Protein AF-A0A2T2S726-F1 (afdb_monomer)

Secondary structure (DSSP, 8-state):
-PPP--S-HHHHHHHHHTHHHHHHHT-THHHHHHHHHHHHHHHH-GGGGGSTHHHHHHHHHHHHHHHHHHHHHHHHHHHHHTTHHHHT-S---TTTTPPPHHHHHHHHHHHHHHHHIIIIIIIIIH---S-THHHHHHHHHHHHHHHH-SSHHHHHHHHHHHHHHHHHHHHHHHTT--HHHHHHHHHHHHHHHHHHHHHHHHHHHHHHH-----SSSSS--

Foldseek 3Di:
DDDDQPDDPLLLVLCLVCVVVLLQLLLQQLLVQQLVVLVVCCVPPLVVLLPQCPSVVSNVVSCVVSVVSSVVSVVLSCVQCVVSNVVPVVDDDPPPLDDDPVRVVVLVVVLVVLQCCQDPVLCPPLVRVHRCVVLSVLLVSLSVCLSSPPDPVSVCLSVVLNVLLVCLQPVCSVVVHDNSVSSSSNRSSSSVSSNVSSVVSVVSCCVNRNDSDDPPPPPDD

Sequence (221 aa):
MGPAPLHSTDYIHFYTQFFHSLKGWCYLPAGIILAAATLTTAVLRPAWLAIAWLPLSLLGGSALLTAPWAYYMHRQYRAAYGHVTQDQSSTPPLGAGSLSLPAWMAYMMGMLSWIALLTFYIPETLGYEDNHLAFFLIALYPASSALHAPTLRQRLVYGGSVLLLIGVTLVPPFLGWPVAVVQTLSYTMLGAVVAGIGLYNHCLLVDAFGPMDDAEVGADE

pLDDT: mean 77.85, std 15.12, range [31.59, 94.06]

Structure (mmCIF, N/CA/C/O backbone):
data_AF-A0A2T2S726-F1
#
_entry.id   AF-A0A2T2S726-F1
#
loop_
_atom_site.group_PDB
_atom_site.id
_atom_site.type_symbol
_atom_s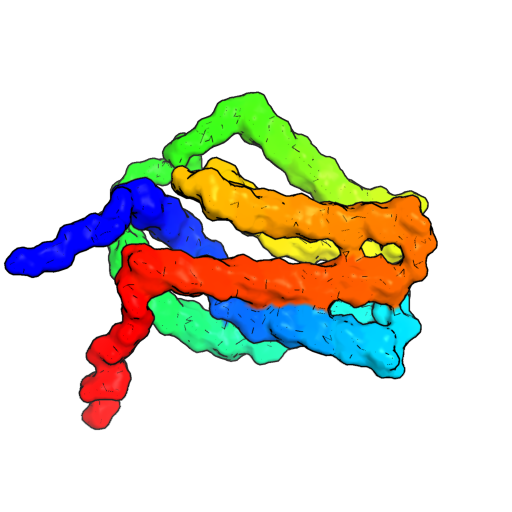ite.label_atom_id
_atom_site.label_alt_id
_atom_site.label_comp_id
_atom_site.label_asym_id
_atom_site.label_entity_id
_atom_site.label_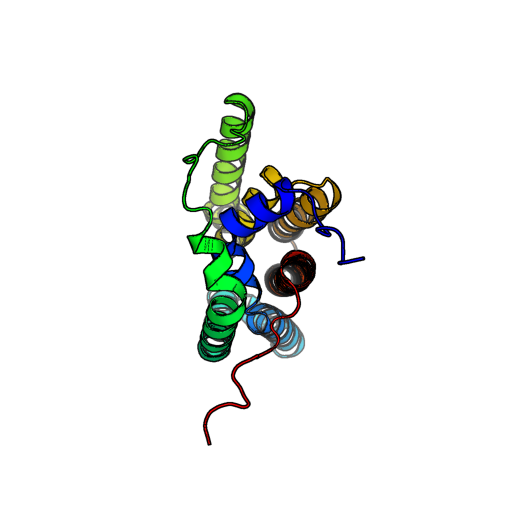seq_id
_atom_site.pdbx_PDB_ins_code
_atom_site.Cartn_x
_atom_site.Cartn_y
_atom_site.Cartn_z
_atom_site.occupancy
_atom_site.B_iso_or_equiv
_atom_site.auth_seq_id
_atom_site.auth_comp_id
_atom_site.auth_asym_id
_atom_site.auth_atom_id
_atom_site.pdbx_PDB_model_num
ATOM 1 N N . MET A 1 1 ? 15.508 -6.699 -39.897 1.00 33.47 1 MET A N 1
ATOM 2 C CA . MET A 1 1 ? 15.027 -5.523 -39.145 1.00 33.47 1 MET A CA 1
ATOM 3 C C . MET A 1 1 ? 14.937 -5.951 -37.694 1.00 33.47 1 MET A C 1
ATOM 5 O O . MET A 1 1 ? 14.076 -6.759 -37.383 1.00 33.47 1 MET A O 1
ATOM 9 N N . GLY A 1 2 ? 15.902 -5.552 -36.863 1.00 31.59 2 GLY A N 1
ATOM 10 C CA . GLY A 1 2 ? 15.852 -5.846 -35.427 1.00 31.59 2 GLY A CA 1
ATOM 11 C C . GLY A 1 2 ? 14.735 -5.037 -34.758 1.00 31.59 2 GLY A C 1
ATOM 12 O O . GLY A 1 2 ? 14.365 -3.991 -35.302 1.00 31.59 2 GLY A O 1
ATOM 13 N N . PRO A 1 3 ? 14.170 -5.504 -33.633 1.00 35.44 3 PRO A N 1
ATOM 14 C CA . PRO A 1 3 ? 13.148 -4.751 -32.922 1.00 35.44 3 PRO A CA 1
ATOM 15 C C . PRO A 1 3 ? 13.725 -3.394 -32.501 1.00 35.44 3 PRO A C 1
ATOM 17 O O . PRO A 1 3 ? 14.835 -3.311 -31.975 1.00 35.44 3 PRO A O 1
ATOM 20 N N . ALA A 1 4 ? 12.986 -2.324 -32.794 1.00 37.03 4 ALA A N 1
ATOM 21 C CA . ALA A 1 4 ? 13.296 -0.985 -32.308 1.00 37.03 4 ALA A CA 1
ATOM 22 C C . ALA A 1 4 ? 13.361 -0.998 -30.767 1.00 37.03 4 ALA A C 1
ATOM 24 O O . ALA A 1 4 ? 12.610 -1.765 -30.158 1.00 37.03 4 ALA A O 1
ATOM 25 N N . PRO A 1 5 ? 14.212 -0.173 -30.123 1.00 42.28 5 PRO A N 1
ATOM 26 C CA . PRO A 1 5 ? 14.192 -0.043 -28.669 1.00 42.28 5 PRO A CA 1
ATOM 27 C C . PRO A 1 5 ? 12.777 0.375 -28.260 1.00 42.28 5 PRO A C 1
ATOM 29 O O . PRO A 1 5 ? 12.300 1.439 -28.650 1.00 42.28 5 PRO A O 1
ATOM 32 N N . LEU A 1 6 ? 12.066 -0.514 -27.565 1.00 47.56 6 LEU A N 1
ATOM 33 C CA . LEU A 1 6 ? 10.616 -0.402 -27.413 1.00 47.56 6 LEU A CA 1
ATOM 34 C C . LEU A 1 6 ? 10.196 0.754 -26.493 1.00 47.56 6 LEU A C 1
ATOM 36 O O . LEU A 1 6 ? 9.029 1.136 -26.547 1.00 47.56 6 LEU A O 1
ATOM 40 N N . HIS A 1 7 ? 11.099 1.371 -25.716 1.00 56.53 7 HIS A N 1
ATOM 41 C CA . HIS A 1 7 ? 10.765 2.422 -24.742 1.00 56.53 7 HIS A CA 1
ATOM 42 C C . HIS A 1 7 ? 11.741 3.610 -24.725 1.00 56.53 7 HIS A C 1
ATOM 44 O O . HIS A 1 7 ? 12.931 3.466 -25.004 1.00 56.53 7 HIS A O 1
ATOM 50 N N . SER A 1 8 ? 11.221 4.801 -24.383 1.00 60.72 8 SER A N 1
ATOM 51 C CA . SER A 1 8 ? 12.025 6.021 -24.243 1.00 60.72 8 SER A CA 1
ATOM 52 C C . SER A 1 8 ? 12.969 5.929 -23.039 1.00 60.72 8 SER A C 1
ATOM 54 O O . SER A 1 8 ? 12.636 5.330 -22.015 1.00 60.72 8 SER A O 1
ATOM 56 N N . THR A 1 9 ? 14.142 6.555 -23.151 1.00 67.69 9 THR A N 1
ATOM 57 C CA . THR A 1 9 ? 15.209 6.583 -22.133 1.00 67.69 9 THR A CA 1
ATOM 58 C C . THR A 1 9 ? 14.706 6.964 -20.731 1.00 67.69 9 THR A C 1
ATOM 60 O O . THR A 1 9 ? 15.215 6.456 -19.733 1.00 67.69 9 THR A O 1
ATOM 63 N N . ASP A 1 10 ? 13.657 7.787 -20.651 1.00 66.06 10 ASP A N 1
ATOM 64 C CA . ASP A 1 10 ? 13.035 8.237 -19.399 1.00 66.06 10 ASP A CA 1
ATOM 65 C C . ASP A 1 10 ? 12.387 7.099 -18.595 1.00 66.06 10 ASP A C 1
ATOM 67 O O . ASP A 1 10 ? 12.441 7.099 -17.365 1.00 66.06 10 ASP A O 1
ATOM 71 N N . TYR A 1 11 ? 11.794 6.104 -19.265 1.00 67.75 11 TYR A N 1
ATOM 72 C CA . TYR A 1 11 ? 11.216 4.941 -18.583 1.00 67.75 11 TYR A CA 1
ATOM 73 C C . TYR A 1 11 ? 12.301 4.076 -17.962 1.00 67.75 11 TYR A C 1
ATOM 75 O O . TYR A 1 11 ? 12.191 3.691 -16.800 1.00 67.75 11 TYR A O 1
ATOM 83 N N . ILE A 1 12 ? 13.361 3.804 -18.725 1.00 69.06 12 ILE A N 1
ATOM 84 C CA . ILE A 1 12 ? 14.492 3.004 -18.257 1.00 69.06 12 ILE A CA 1
ATOM 85 C C . ILE A 1 12 ? 15.119 3.685 -17.036 1.00 69.06 12 ILE A C 1
ATOM 87 O O . ILE A 1 12 ? 15.291 3.026 -16.016 1.00 69.06 12 ILE A O 1
ATOM 91 N N . HIS A 1 13 ? 15.348 5.003 -17.088 1.00 70.62 13 HIS A N 1
ATOM 92 C CA . HIS A 1 13 ? 15.867 5.770 -15.951 1.00 70.62 13 HIS A CA 1
ATOM 93 C C . HIS A 1 13 ? 14.965 5.727 -14.713 1.00 70.62 13 HIS A C 1
ATOM 95 O O . HIS A 1 13 ? 15.454 5.539 -13.599 1.00 70.62 13 HIS A O 1
ATOM 101 N N . PHE A 1 14 ? 13.649 5.882 -14.882 1.00 72.06 14 PHE A N 1
ATOM 102 C CA . PHE A 1 14 ? 12.711 5.782 -13.766 1.00 72.06 14 PHE A CA 1
ATOM 103 C C . PHE A 1 14 ? 12.776 4.394 -13.110 1.00 72.06 14 PHE A C 1
ATOM 105 O O . PHE A 1 14 ? 12.894 4.275 -11.889 1.00 72.06 14 PHE A O 1
ATOM 112 N N . TYR A 1 15 ? 12.739 3.326 -13.908 1.00 72.88 15 TYR A N 1
ATOM 113 C CA . TYR A 1 15 ? 12.746 1.969 -13.376 1.00 72.88 15 TYR A CA 1
ATOM 114 C C . TYR A 1 15 ? 14.085 1.566 -12.764 1.00 72.88 15 TYR A C 1
ATOM 116 O O . TYR A 1 15 ? 14.070 0.858 -11.761 1.00 72.88 15 TYR A O 1
ATOM 124 N N . THR A 1 16 ? 15.221 2.029 -13.293 1.00 72.50 16 THR A N 1
ATOM 125 C CA . THR A 1 16 ? 16.538 1.781 -12.686 1.00 72.50 16 THR A CA 1
ATOM 126 C C . THR A 1 16 ? 16.695 2.531 -11.366 1.00 72.50 16 THR A C 1
ATOM 128 O O . THR A 1 16 ? 17.108 1.931 -10.372 1.00 72.50 16 THR A O 1
ATOM 131 N N . GLN A 1 17 ? 16.273 3.799 -11.298 1.00 70.81 17 GLN A N 1
ATOM 132 C CA . GLN A 1 17 ? 16.337 4.607 -10.076 1.00 70.81 17 GLN A CA 1
ATOM 133 C C . GLN A 1 17 ? 15.484 4.024 -8.940 1.00 70.81 17 GLN A C 1
ATOM 135 O O . GLN A 1 17 ? 15.911 3.995 -7.785 1.00 70.81 17 GLN A O 1
ATOM 140 N N . PHE A 1 18 ? 14.282 3.536 -9.256 1.00 69.75 18 PHE A N 1
ATOM 141 C CA . PHE A 1 18 ? 13.365 2.961 -8.269 1.00 69.75 18 PHE A CA 1
ATOM 142 C C . PHE A 1 18 ? 13.429 1.431 -8.195 1.00 69.75 18 PHE A C 1
ATOM 144 O O . PHE A 1 18 ? 12.618 0.835 -7.487 1.00 69.75 18 PHE A O 1
ATOM 151 N N . PHE A 1 19 ? 14.389 0.786 -8.868 1.00 70.75 19 PHE A N 1
ATOM 152 C CA . PHE A 1 19 ? 14.427 -0.666 -9.078 1.00 70.75 19 PHE A CA 1
ATOM 153 C C . PHE A 1 19 ? 14.300 -1.471 -7.782 1.00 70.75 19 PHE A C 1
ATOM 155 O O . PHE A 1 19 ? 13.469 -2.373 -7.670 1.00 70.75 19 PHE A O 1
ATOM 162 N N . HIS A 1 20 ? 15.102 -1.122 -6.772 1.00 70.31 20 HIS A N 1
ATOM 163 C CA . HIS A 1 20 ? 15.108 -1.822 -5.486 1.00 70.31 20 HIS A CA 1
ATOM 164 C C . HIS A 1 20 ? 13.787 -1.710 -4.735 1.00 70.31 20 HIS A C 1
ATOM 166 O O . HIS A 1 20 ? 13.372 -2.660 -4.071 1.00 70.31 20 HIS A O 1
ATOM 172 N N . SER A 1 21 ? 13.130 -0.566 -4.865 1.00 68.69 21 SER A N 1
ATOM 173 C CA . SER A 1 21 ? 11.852 -0.324 -4.228 1.00 68.69 21 SER A CA 1
ATOM 174 C C . SER A 1 21 ? 10.721 -0.972 -5.031 1.00 68.69 21 SER A C 1
ATOM 176 O O . SER A 1 21 ? 9.918 -1.673 -4.440 1.00 68.69 21 SER A O 1
ATOM 178 N N . LEU A 1 22 ? 10.707 -0.875 -6.367 1.00 70.31 22 LEU A N 1
ATOM 179 C CA . LEU A 1 22 ? 9.698 -1.487 -7.252 1.00 70.31 22 LEU A CA 1
ATOM 180 C C . LEU A 1 22 ? 9.652 -3.010 -7.108 1.00 70.31 22 LEU A C 1
ATOM 182 O O . LEU A 1 22 ? 8.579 -3.582 -6.898 1.00 70.31 22 LEU A O 1
ATOM 186 N N . LYS A 1 23 ? 10.820 -3.666 -7.145 1.00 71.00 23 LYS A N 1
ATOM 187 C CA . LYS A 1 23 ? 10.913 -5.119 -6.938 1.00 71.00 23 LYS A CA 1
ATOM 188 C C . LYS A 1 23 ? 10.460 -5.528 -5.535 1.00 71.00 23 LYS A C 1
ATOM 190 O O . LYS A 1 23 ? 9.922 -6.615 -5.365 1.00 71.00 23 LYS A O 1
ATOM 195 N N . GLY A 1 24 ? 10.618 -4.633 -4.553 1.00 68.56 24 GLY A N 1
ATOM 196 C CA . GLY A 1 24 ? 10.157 -4.806 -3.176 1.00 68.56 24 GLY A CA 1
ATOM 197 C C . GLY A 1 24 ? 8.656 -5.079 -3.054 1.00 68.56 24 GLY A C 1
ATOM 198 O O . GLY A 1 24 ? 8.221 -5.816 -2.178 1.00 68.56 24 GLY A O 1
ATOM 199 N N . TRP A 1 25 ? 7.859 -4.524 -3.964 1.00 70.19 25 TRP A N 1
ATOM 200 C CA . TRP A 1 25 ? 6.405 -4.698 -3.972 1.00 70.19 25 TRP A CA 1
ATOM 201 C C . TRP A 1 25 ? 5.955 -5.898 -4.791 1.00 70.19 25 TRP A C 1
ATOM 203 O O . TRP A 1 25 ? 4.850 -6.398 -4.610 1.00 70.19 25 TRP A O 1
ATOM 213 N N . CYS A 1 26 ? 6.832 -6.418 -5.644 1.00 67.88 26 CYS A N 1
ATOM 214 C CA . CYS A 1 26 ? 6.564 -7.608 -6.437 1.00 67.88 26 CYS A CA 1
ATOM 215 C C . CYS A 1 26 ? 6.539 -8.900 -5.584 1.00 67.88 26 CYS A C 1
ATOM 217 O O . CYS A 1 26 ? 6.251 -9.977 -6.104 1.00 67.88 26 CYS A O 1
ATOM 219 N N . TYR A 1 27 ? 6.801 -8.820 -4.270 1.00 62.41 27 TYR A N 1
ATOM 220 C CA . TYR A 1 27 ? 6.741 -9.919 -3.286 1.00 62.41 27 TYR A CA 1
ATOM 221 C C . TYR A 1 27 ? 5.304 -10.249 -2.846 1.00 62.41 27 TYR A C 1
ATOM 223 O O . TYR A 1 27 ? 4.978 -10.400 -1.671 1.00 62.41 27 TYR A O 1
ATOM 231 N N . LEU A 1 28 ? 4.434 -10.337 -3.836 1.00 62.16 28 LEU A N 1
ATOM 232 C CA . LEU A 1 28 ? 3.002 -10.075 -3.795 1.00 62.16 28 LEU A CA 1
ATOM 233 C C . LEU A 1 28 ? 2.072 -10.985 -2.967 1.00 62.16 28 LEU A C 1
ATOM 235 O O . LEU A 1 28 ? 0.920 -10.591 -2.785 1.00 62.16 28 LEU A O 1
ATOM 239 N N . PRO A 1 29 ? 2.459 -12.144 -2.402 1.00 74.00 29 PRO A N 1
ATOM 240 C CA . PRO A 1 29 ? 1.504 -12.880 -1.584 1.00 74.00 29 PRO A CA 1
ATOM 241 C C . PRO A 1 29 ? 1.155 -12.138 -0.285 1.00 74.00 29 PRO A C 1
ATOM 243 O O . PRO A 1 29 ? 0.082 -12.368 0.261 1.00 74.00 29 PRO A O 1
ATOM 246 N N . ALA A 1 30 ? 2.004 -11.218 0.199 1.00 82.88 30 ALA A N 1
ATOM 247 C CA . ALA A 1 30 ? 1.825 -10.594 1.515 1.00 82.88 30 ALA A CA 1
ATOM 248 C C . ALA A 1 30 ? 0.536 -9.767 1.594 1.00 82.88 30 ALA A C 1
ATOM 250 O O . ALA A 1 30 ? -0.223 -9.886 2.552 1.00 82.88 30 ALA A O 1
ATOM 251 N N . GLY A 1 31 ? 0.267 -8.966 0.557 1.00 83.31 31 GLY A N 1
ATOM 252 C CA . GLY A 1 31 ? -0.945 -8.153 0.478 1.00 83.31 31 GLY A CA 1
ATOM 253 C C . GLY A 1 31 ? -2.213 -9.000 0.350 1.00 83.31 31 GLY A C 1
ATOM 254 O O . GLY A 1 31 ? -3.213 -8.719 1.008 1.00 83.31 31 GLY A O 1
ATOM 255 N N . ILE A 1 32 ? -2.153 -10.083 -0.433 1.00 88.75 32 ILE A N 1
ATOM 256 C CA . ILE A 1 32 ? -3.274 -11.018 -0.608 1.00 88.75 32 ILE A CA 1
ATOM 257 C C . ILE A 1 32 ? -3.569 -11.752 0.703 1.00 88.75 32 ILE A C 1
ATOM 259 O O . ILE A 1 32 ? -4.724 -11.815 1.118 1.00 88.75 32 ILE A O 1
ATOM 263 N N . ILE A 1 33 ? -2.536 -12.268 1.375 1.00 90.06 33 ILE A N 1
ATOM 264 C CA . ILE A 1 33 ? -2.666 -12.955 2.666 1.00 90.06 33 ILE A CA 1
ATOM 265 C C . ILE A 1 33 ? -3.229 -11.996 3.711 1.00 90.06 33 ILE A C 1
ATOM 267 O O . ILE A 1 33 ? -4.159 -12.369 4.418 1.00 90.06 33 ILE A O 1
ATOM 271 N N . LEU A 1 34 ? -2.745 -10.753 3.761 1.00 90.31 34 LEU A N 1
ATOM 272 C CA . LEU A 1 34 ? -3.262 -9.746 4.682 1.00 90.31 34 LEU A CA 1
ATOM 273 C C . LEU A 1 34 ? -4.746 -9.460 4.441 1.00 90.31 34 LEU A C 1
ATOM 275 O O . LEU A 1 34 ? -5.537 -9.481 5.386 1.00 90.31 34 LEU A O 1
ATOM 279 N N . ALA A 1 35 ? -5.138 -9.218 3.188 1.00 89.56 35 ALA A N 1
ATOM 280 C CA . ALA A 1 35 ? -6.528 -8.953 2.838 1.00 89.56 35 ALA A CA 1
ATOM 281 C C . ALA A 1 35 ? -7.423 -10.156 3.168 1.00 89.56 35 ALA A C 1
ATOM 283 O O . ALA A 1 35 ? -8.449 -10.004 3.830 1.00 89.56 35 ALA A O 1
ATOM 284 N N . ALA A 1 36 ? -7.006 -11.363 2.781 1.00 92.06 36 ALA A N 1
ATOM 285 C CA . ALA A 1 36 ? -7.747 -12.590 3.049 1.00 92.06 36 ALA A CA 1
ATOM 286 C C . ALA A 1 36 ? -7.865 -12.878 4.553 1.00 92.06 36 ALA A C 1
ATOM 288 O O . ALA A 1 36 ? -8.953 -13.204 5.028 1.00 92.06 36 ALA A O 1
ATOM 289 N N . ALA A 1 37 ? -6.783 -12.723 5.319 1.00 91.69 37 ALA A N 1
ATOM 290 C CA . ALA A 1 37 ? -6.775 -12.948 6.762 1.00 91.69 37 ALA A CA 1
ATOM 291 C C . ALA A 1 37 ? -7.655 -11.927 7.494 1.00 91.69 37 ALA A C 1
ATOM 293 O O . ALA A 1 37 ? -8.418 -12.299 8.388 1.00 91.69 37 ALA A O 1
ATOM 294 N N . THR A 1 38 ? -7.614 -10.661 7.074 1.00 90.31 38 THR A N 1
ATOM 295 C CA . THR A 1 38 ? -8.456 -9.597 7.635 1.00 90.31 38 THR A CA 1
ATOM 296 C C . THR A 1 38 ? -9.932 -9.870 7.355 1.00 90.31 38 THR A C 1
ATOM 298 O O . THR A 1 38 ? -10.732 -9.892 8.288 1.00 90.31 38 THR A O 1
ATOM 301 N N . LEU A 1 39 ? -10.295 -10.165 6.102 1.00 92.88 39 LEU A N 1
ATOM 302 C CA . LEU A 1 39 ? -11.672 -10.496 5.719 1.00 92.88 39 LEU A CA 1
ATOM 303 C C . LEU A 1 39 ? -12.183 -11.752 6.432 1.00 92.88 39 LEU A C 1
ATOM 305 O O . LEU A 1 39 ? -13.301 -11.768 6.941 1.00 92.88 39 LEU A O 1
ATOM 309 N N . THR A 1 40 ? -11.353 -12.790 6.529 1.00 93.62 40 THR A N 1
ATOM 310 C CA . THR A 1 40 ? -11.699 -14.025 7.247 1.00 93.62 40 THR A CA 1
ATOM 311 C C . THR A 1 40 ? -11.948 -13.740 8.727 1.00 93.62 40 THR A C 1
ATOM 313 O O . THR A 1 40 ? -12.939 -14.202 9.292 1.00 93.62 40 THR A O 1
ATOM 316 N N . THR A 1 41 ? -11.097 -12.925 9.355 1.00 91.69 41 THR A N 1
ATOM 317 C CA . THR A 1 41 ? -11.276 -12.515 10.754 1.00 91.69 41 THR A CA 1
ATOM 318 C C . THR A 1 41 ? -12.540 -11.676 10.926 1.00 91.69 41 THR A C 1
ATOM 320 O O . THR A 1 41 ? -13.288 -11.903 11.872 1.00 91.69 41 THR A O 1
ATOM 323 N N . ALA A 1 42 ? -12.839 -10.773 9.990 1.00 91.25 42 ALA A N 1
ATOM 324 C CA . ALA A 1 42 ? -14.052 -9.960 10.018 1.00 91.25 42 ALA A CA 1
ATOM 325 C C . ALA A 1 42 ? -15.329 -10.814 9.971 1.00 91.25 42 ALA A C 1
ATOM 327 O O . ALA A 1 42 ? -16.296 -10.509 10.664 1.00 91.25 42 ALA A O 1
ATOM 328 N N . VAL A 1 43 ? -15.323 -11.908 9.204 1.00 93.69 43 VAL A N 1
ATOM 329 C CA . VAL A 1 43 ? -16.468 -12.826 9.101 1.00 93.69 43 VAL A CA 1
ATOM 330 C C . VAL A 1 43 ? -16.576 -13.745 10.321 1.00 93.69 43 VAL A C 1
ATOM 332 O O . VAL A 1 43 ? -17.666 -13.938 10.854 1.00 93.69 43 VAL A O 1
ATOM 335 N N . LEU A 1 44 ? -15.465 -14.327 10.780 1.00 94.06 44 LEU A N 1
ATOM 336 C CA . LEU A 1 44 ? -15.492 -15.384 11.801 1.00 94.06 44 LEU A CA 1
ATOM 337 C C . LEU A 1 44 ? -15.405 -14.858 13.242 1.00 94.06 44 LEU A C 1
ATOM 339 O O . LEU A 1 44 ? -15.941 -15.476 14.173 1.00 94.06 44 LEU A O 1
ATOM 343 N N . ARG A 1 45 ? -14.675 -13.757 13.448 1.00 91.62 45 ARG A N 1
ATOM 344 C CA . ARG A 1 45 ? -14.313 -13.186 14.756 1.00 91.62 45 ARG A CA 1
ATOM 345 C C . ARG A 1 45 ? -14.180 -11.646 14.685 1.00 91.62 45 ARG A C 1
ATOM 347 O O . ARG A 1 45 ? -13.126 -11.115 15.031 1.00 91.62 45 ARG A O 1
ATOM 354 N N . PRO A 1 46 ? -15.233 -10.894 14.306 1.00 86.88 46 PRO A N 1
ATOM 355 C CA . PRO A 1 46 ? -15.151 -9.439 14.105 1.00 86.88 46 PRO A CA 1
ATOM 356 C C . PRO A 1 46 ? -14.695 -8.666 15.348 1.00 86.88 46 PRO A C 1
ATOM 358 O O . PRO A 1 46 ? -13.969 -7.683 15.233 1.00 86.88 46 PRO A O 1
ATOM 361 N N . ALA A 1 47 ? -15.064 -9.132 16.546 1.00 87.62 47 ALA A N 1
ATOM 362 C CA . ALA A 1 47 ? -14.642 -8.514 17.804 1.00 87.62 47 ALA A CA 1
ATOM 363 C C . ALA A 1 47 ? -13.116 -8.522 17.995 1.00 87.62 47 ALA A C 1
ATOM 365 O O . ALA A 1 47 ? -12.584 -7.655 18.681 1.00 87.62 47 ALA A O 1
ATOM 366 N N . TRP A 1 48 ? -12.398 -9.467 17.378 1.00 89.56 48 TRP A N 1
ATOM 367 C CA . TRP A 1 48 ? -10.943 -9.517 17.482 1.00 89.56 48 TRP A CA 1
ATOM 368 C C . TRP A 1 48 ? -10.285 -8.357 16.726 1.00 89.56 48 TRP A C 1
ATOM 370 O O . TRP A 1 48 ? -9.264 -7.853 17.175 1.00 89.56 48 TRP A O 1
ATOM 380 N N . LEU A 1 49 ? -10.890 -7.872 15.636 1.00 86.00 49 LEU A N 1
ATOM 381 C CA . LEU A 1 49 ? -10.374 -6.717 14.890 1.00 86.00 49 LEU A CA 1
ATOM 382 C C . LEU A 1 49 ? -10.513 -5.394 15.652 1.00 86.00 49 LEU A C 1
ATOM 384 O O . LEU A 1 49 ? -9.894 -4.414 15.262 1.00 86.00 49 LEU A O 1
ATOM 388 N N . ALA A 1 50 ? -11.296 -5.351 16.734 1.00 84.44 50 ALA A N 1
ATOM 389 C CA . ALA A 1 50 ? -11.325 -4.198 17.631 1.00 84.44 50 ALA A CA 1
ATOM 390 C C . ALA A 1 50 ? -10.133 -4.168 18.607 1.00 84.44 50 ALA A C 1
ATOM 392 O O . ALA A 1 50 ? -9.920 -3.164 19.277 1.00 84.44 50 ALA A O 1
ATOM 393 N N . ILE A 1 51 ? -9.357 -5.254 18.702 1.00 85.88 51 ILE A N 1
ATOM 394 C CA . ILE A 1 51 ? -8.172 -5.335 19.557 1.00 85.88 51 ILE A CA 1
ATOM 395 C C . ILE A 1 51 ? -6.996 -4.723 18.794 1.00 85.88 51 ILE A C 1
ATOM 397 O O . ILE A 1 51 ? -6.557 -5.302 17.803 1.00 85.88 51 ILE A O 1
ATOM 401 N N . ALA A 1 52 ? -6.456 -3.603 19.282 1.00 75.94 52 ALA A N 1
ATOM 402 C CA . ALA A 1 52 ? -5.418 -2.817 18.599 1.00 75.94 52 ALA A CA 1
ATOM 403 C C . ALA A 1 52 ? -4.218 -3.645 18.089 1.00 75.94 52 ALA A C 1
ATOM 405 O O . ALA A 1 52 ? -3.711 -3.418 17.000 1.00 75.94 52 ALA A O 1
ATOM 406 N N . TRP A 1 53 ? -3.783 -4.671 18.825 1.00 80.31 53 TRP A N 1
ATOM 407 C CA . TRP A 1 53 ? -2.622 -5.481 18.430 1.00 80.31 53 TRP A CA 1
ATOM 408 C C . TRP A 1 53 ? -2.904 -6.512 17.334 1.00 80.31 53 TRP A C 1
ATOM 410 O O . TRP A 1 53 ? -1.969 -6.980 16.678 1.00 80.31 53 TRP A O 1
ATOM 420 N N . LEU A 1 54 ? -4.165 -6.907 17.133 1.00 85.00 54 LEU A N 1
ATOM 421 C CA . LEU A 1 54 ? -4.473 -7.990 16.205 1.00 85.00 54 LEU A CA 1
ATOM 422 C C . LEU A 1 54 ? -4.214 -7.586 14.743 1.00 85.00 54 LEU A C 1
ATOM 424 O O . LEU A 1 54 ? -3.493 -8.329 14.073 1.00 85.00 54 LEU A O 1
ATOM 428 N N . PRO A 1 55 ? -4.698 -6.436 14.234 1.00 80.88 55 PRO A N 1
ATOM 429 C CA . PRO A 1 55 ? -4.388 -6.009 12.871 1.00 80.88 55 PRO A CA 1
ATOM 430 C C . PRO A 1 55 ? -2.876 -5.913 12.593 1.00 80.88 55 PRO A C 1
ATOM 432 O O . PRO A 1 55 ? -2.397 -6.398 11.564 1.00 80.88 55 PRO A O 1
ATOM 435 N N . LEU A 1 56 ? -2.100 -5.412 13.559 1.00 80.50 56 LEU A N 1
ATOM 436 C CA . LEU A 1 56 ? -0.635 -5.382 13.491 1.00 80.50 56 LEU A CA 1
ATOM 437 C C . LEU A 1 56 ? -0.020 -6.785 13.404 1.00 80.50 56 LEU A C 1
ATOM 439 O O . LEU A 1 56 ? 0.890 -7.019 12.608 1.00 80.50 56 LEU A O 1
ATOM 443 N N . SER A 1 57 ? -0.521 -7.740 14.189 1.00 86.06 57 SER A N 1
ATOM 444 C CA . SER A 1 57 ? -0.046 -9.127 14.133 1.00 86.06 57 SER A CA 1
ATOM 445 C C . SER A 1 57 ? -0.413 -9.834 12.824 1.00 86.06 57 SER A C 1
ATOM 447 O O . SER A 1 57 ? 0.389 -10.621 12.327 1.00 86.06 57 SER A O 1
ATOM 449 N N . LEU A 1 58 ? -1.564 -9.517 12.216 1.00 87.19 58 LEU A N 1
ATOM 450 C CA . LEU A 1 58 ? -1.933 -10.009 10.884 1.00 87.19 58 LEU A CA 1
ATOM 451 C C . LEU A 1 58 ? -0.980 -9.468 9.815 1.00 87.19 58 LEU A C 1
ATOM 453 O O . LEU A 1 58 ? -0.519 -10.230 8.963 1.00 87.19 58 LEU A O 1
ATOM 457 N N . LEU A 1 59 ? -0.639 -8.179 9.882 1.00 85.69 59 LEU A N 1
ATOM 458 C CA . LEU A 1 59 ? 0.354 -7.561 9.005 1.00 85.69 59 LEU A CA 1
ATOM 459 C C . LEU A 1 59 ? 1.728 -8.229 9.161 1.00 85.69 59 LEU A C 1
ATOM 461 O O . LEU A 1 59 ? 2.304 -8.694 8.176 1.00 85.69 59 LEU A O 1
ATOM 465 N N . GLY A 1 60 ? 2.230 -8.316 10.396 1.00 86.31 60 GLY A N 1
ATOM 466 C CA . GLY A 1 60 ? 3.522 -8.933 10.696 1.00 86.31 60 GLY A CA 1
ATOM 467 C C . GLY A 1 60 ? 3.572 -10.409 10.299 1.00 86.31 60 GLY A C 1
ATOM 468 O O . GLY A 1 60 ? 4.523 -10.847 9.656 1.00 86.31 60 GLY A O 1
ATOM 469 N N . GLY A 1 61 ? 2.516 -11.167 10.601 1.00 89.00 61 GLY A N 1
ATOM 470 C CA . GLY A 1 61 ? 2.376 -12.566 10.204 1.00 89.00 61 GLY A CA 1
ATOM 471 C C . GLY A 1 61 ? 2.380 -12.742 8.686 1.00 89.00 61 GLY A C 1
ATOM 472 O O . GLY A 1 61 ? 3.096 -13.599 8.174 1.00 89.00 61 GLY A O 1
ATOM 473 N N . SER A 1 62 ? 1.665 -11.885 7.952 1.00 87.00 62 SER A N 1
ATOM 474 C CA . SER A 1 62 ? 1.650 -11.908 6.483 1.00 87.00 62 SER A CA 1
ATOM 475 C C . SER A 1 62 ? 3.039 -11.634 5.896 1.00 87.00 62 SER A C 1
ATOM 477 O O . SER A 1 62 ? 3.462 -12.316 4.961 1.00 87.00 62 SER A O 1
ATOM 479 N N . ALA A 1 63 ? 3.783 -10.679 6.465 1.00 85.00 63 ALA A N 1
ATOM 480 C CA . ALA A 1 63 ? 5.152 -10.379 6.048 1.00 85.00 63 ALA A CA 1
ATOM 481 C C . ALA A 1 63 ? 6.114 -11.549 6.322 1.00 85.00 63 ALA A C 1
ATOM 483 O O . ALA A 1 63 ? 6.913 -11.912 5.462 1.00 85.00 63 ALA A O 1
ATOM 484 N N . LEU A 1 64 ? 6.010 -12.188 7.491 1.00 88.00 64 LEU A N 1
ATOM 485 C CA . LEU A 1 64 ? 6.859 -13.326 7.857 1.00 88.00 64 LEU A CA 1
ATOM 486 C C . LEU A 1 64 ? 6.575 -14.563 7.000 1.00 88.00 64 LEU A C 1
ATOM 488 O O . LEU A 1 64 ? 7.509 -15.192 6.507 1.00 88.00 64 LEU A O 1
ATOM 492 N N . LEU A 1 65 ? 5.299 -14.882 6.767 1.00 88.12 65 LEU A N 1
ATOM 493 C CA . LEU A 1 65 ? 4.890 -16.016 5.931 1.00 88.12 65 LEU A CA 1
ATOM 494 C C . LEU A 1 65 ? 5.378 -15.887 4.486 1.00 88.12 65 LEU A C 1
ATOM 496 O O . LEU A 1 65 ? 5.582 -16.887 3.802 1.00 88.12 65 LEU A O 1
ATOM 500 N N . THR A 1 66 ? 5.584 -14.657 4.022 1.00 86.00 66 THR A N 1
ATOM 501 C CA . THR A 1 66 ? 6.005 -14.369 2.649 1.00 86.00 66 THR A CA 1
ATOM 502 C C . THR A 1 66 ? 7.479 -14.044 2.519 1.00 86.00 66 THR A C 1
ATOM 504 O O . THR A 1 66 ? 7.962 -13.919 1.396 1.00 86.00 66 THR A O 1
ATOM 507 N N . ALA A 1 67 ? 8.227 -13.996 3.623 1.00 84.50 67 ALA A N 1
ATOM 508 C CA . ALA A 1 67 ? 9.662 -13.748 3.603 1.00 84.50 67 ALA A CA 1
ATOM 509 C C . ALA A 1 67 ? 10.444 -14.743 2.714 1.00 84.50 67 ALA A C 1
ATOM 511 O O . ALA A 1 67 ? 11.284 -14.280 1.937 1.00 84.50 67 ALA A O 1
ATOM 512 N N . PRO A 1 68 ? 10.162 -16.068 2.717 1.00 85.81 68 PRO A N 1
ATOM 513 C CA . PRO A 1 68 ? 10.845 -17.001 1.814 1.00 85.81 68 PRO A CA 1
ATOM 514 C C . PRO A 1 68 ? 10.569 -16.705 0.334 1.00 85.81 68 PRO A C 1
ATOM 516 O O . PRO A 1 68 ? 11.485 -16.718 -0.487 1.00 85.81 68 PRO A O 1
ATOM 519 N N . TRP A 1 69 ? 9.318 -16.378 -0.002 1.00 83.81 69 TRP A N 1
ATOM 520 C CA . TRP A 1 69 ? 8.926 -15.992 -1.358 1.00 83.81 69 TRP A CA 1
ATOM 521 C C . TRP A 1 69 ? 9.581 -14.677 -1.784 1.00 83.81 69 TRP A C 1
ATOM 523 O O . TRP A 1 69 ? 10.111 -14.570 -2.888 1.00 83.81 69 TRP A O 1
ATOM 533 N N . ALA A 1 70 ? 9.586 -13.684 -0.893 1.00 82.88 70 ALA A N 1
ATOM 534 C CA . ALA A 1 70 ? 10.235 -12.402 -1.120 1.00 82.88 70 ALA A CA 1
ATOM 535 C C . ALA A 1 70 ? 11.729 -12.587 -1.412 1.00 82.88 70 ALA A C 1
ATOM 537 O O . ALA A 1 70 ? 12.254 -12.003 -2.357 1.00 82.88 70 ALA A O 1
ATOM 538 N N . TYR A 1 71 ? 12.401 -13.453 -0.650 1.00 83.88 71 TYR A N 1
ATOM 539 C CA . TYR A 1 71 ? 13.797 -13.800 -0.885 1.00 83.88 71 TYR A CA 1
ATOM 540 C C . TYR A 1 71 ? 14.011 -14.492 -2.240 1.00 83.88 71 TYR A C 1
ATOM 542 O O . TYR A 1 71 ? 14.906 -14.100 -2.990 1.00 83.88 71 TYR A O 1
ATOM 550 N N . TYR A 1 72 ? 13.175 -15.476 -2.584 1.00 85.31 72 TYR A N 1
ATOM 551 C CA . TYR A 1 72 ? 13.238 -16.163 -3.876 1.00 85.31 72 TYR A CA 1
ATOM 552 C C . TYR A 1 72 ? 13.074 -15.184 -5.047 1.00 85.31 72 TYR A C 1
ATOM 554 O O . TYR A 1 72 ? 13.957 -15.081 -5.900 1.00 85.31 72 TYR A O 1
ATOM 562 N N . MET A 1 73 ? 12.000 -14.390 -5.040 1.00 82.19 73 MET A N 1
ATOM 563 C CA . MET A 1 73 ? 11.740 -13.397 -6.082 1.00 82.19 73 MET A CA 1
ATOM 564 C C . MET A 1 73 ? 12.846 -12.347 -6.144 1.00 82.19 73 MET A C 1
ATOM 566 O O . MET A 1 73 ? 13.265 -11.974 -7.233 1.00 82.19 73 MET A O 1
ATOM 570 N N . HIS A 1 74 ? 13.371 -11.888 -5.003 1.00 83.00 74 HIS A N 1
ATOM 571 C CA . HIS A 1 74 ? 14.505 -10.963 -4.979 1.00 83.00 74 HIS A CA 1
ATOM 572 C C . HIS A 1 74 ? 15.693 -11.501 -5.779 1.00 83.00 74 HIS A C 1
ATOM 574 O O . HIS A 1 74 ? 16.332 -10.750 -6.522 1.00 83.00 74 HIS A O 1
ATOM 580 N N . ARG A 1 75 ? 15.984 -12.795 -5.616 1.00 84.69 75 ARG A N 1
ATOM 581 C CA . ARG A 1 75 ? 17.069 -13.474 -6.315 1.00 84.69 75 ARG A CA 1
ATOM 582 C C . ARG A 1 75 ? 16.800 -13.529 -7.820 1.00 84.69 75 ARG A C 1
ATOM 584 O O . ARG A 1 75 ? 17.688 -13.153 -8.577 1.00 84.69 75 ARG A O 1
ATOM 591 N N . GLN A 1 76 ? 15.568 -13.844 -8.221 1.00 83.75 76 GLN A N 1
ATOM 592 C CA . GLN A 1 76 ? 15.159 -13.847 -9.629 1.00 83.75 76 GLN A CA 1
ATOM 593 C C . GLN A 1 76 ? 15.230 -12.462 -10.278 1.00 83.75 76 GLN A C 1
ATOM 595 O O . GLN A 1 76 ? 15.842 -12.294 -11.326 1.00 83.75 76 GLN A O 1
ATOM 600 N N . TYR A 1 77 ? 14.712 -11.421 -9.619 1.00 80.81 77 TYR A N 1
ATOM 601 C CA . TYR A 1 77 ? 14.834 -10.040 -10.107 1.00 80.81 77 TYR A CA 1
ATOM 602 C C . TYR A 1 77 ? 16.287 -9.596 -10.246 1.00 80.81 77 TYR A C 1
ATOM 604 O O . TYR A 1 77 ? 16.622 -8.831 -11.149 1.00 80.81 77 TYR A O 1
ATOM 612 N N . ARG A 1 78 ? 17.155 -10.038 -9.332 1.00 80.69 78 ARG A N 1
ATOM 613 C CA . ARG A 1 78 ? 18.582 -9.728 -9.395 1.00 80.69 78 ARG A CA 1
ATOM 614 C C . ARG A 1 78 ? 19.277 -10.468 -10.536 1.00 80.69 78 ARG A C 1
ATOM 616 O O . ARG A 1 78 ? 20.138 -9.860 -11.157 1.00 80.69 78 ARG A O 1
ATOM 623 N N . ALA A 1 79 ? 18.926 -11.724 -10.797 1.00 82.94 79 ALA A N 1
ATOM 624 C CA . ALA A 1 79 ? 19.462 -12.477 -11.926 1.00 82.94 79 ALA A CA 1
ATOM 625 C C . ALA A 1 79 ? 19.015 -11.852 -13.258 1.00 82.94 79 ALA A C 1
ATOM 627 O O . ALA A 1 79 ? 19.855 -11.451 -14.058 1.00 82.94 79 ALA A O 1
ATOM 628 N N . ALA A 1 80 ? 17.706 -11.645 -13.428 1.00 80.62 80 ALA A N 1
ATOM 629 C CA . ALA A 1 80 ? 17.124 -11.137 -14.667 1.00 80.62 80 ALA A CA 1
ATOM 630 C C . ALA A 1 80 ? 17.537 -9.692 -14.990 1.00 80.62 80 ALA A C 1
ATOM 632 O O . ALA A 1 80 ? 17.847 -9.386 -16.134 1.00 80.62 80 ALA A O 1
ATOM 633 N N . TYR A 1 81 ? 17.580 -8.792 -14.000 1.00 76.81 81 TYR A N 1
ATOM 634 C CA . TYR A 1 81 ? 17.746 -7.351 -14.258 1.00 76.81 81 TYR A CA 1
ATOM 635 C C . TYR A 1 81 ? 18.908 -6.700 -13.498 1.00 76.81 81 TYR A C 1
ATOM 637 O O . TYR A 1 81 ? 19.064 -5.478 -13.519 1.00 76.81 81 TYR A O 1
ATOM 645 N N . GLY A 1 82 ? 19.745 -7.480 -12.805 1.00 72.06 82 GLY A N 1
ATOM 646 C CA . GLY A 1 82 ? 20.869 -6.944 -12.028 1.00 72.06 82 GLY A CA 1
ATOM 647 C C . GLY A 1 82 ? 21.894 -6.192 -12.879 1.00 72.06 82 GLY A C 1
ATOM 648 O O . GLY A 1 82 ? 22.456 -5.198 -12.421 1.00 72.06 82 GLY A O 1
ATOM 649 N N . HIS A 1 83 ? 22.082 -6.610 -14.131 1.00 71.00 83 HIS A N 1
ATOM 650 C CA . HIS A 1 83 ? 23.010 -5.986 -15.076 1.00 71.00 83 HIS A CA 1
ATOM 651 C C . HIS A 1 83 ? 22.590 -4.555 -15.464 1.00 71.00 83 HIS A C 1
ATOM 653 O O . HIS A 1 83 ? 23.435 -3.668 -15.555 1.00 71.00 83 HIS A O 1
ATOM 659 N N . VAL A 1 84 ? 21.282 -4.279 -15.557 1.00 66.31 84 VAL A N 1
ATOM 660 C CA . VAL A 1 84 ? 20.740 -2.952 -15.914 1.00 66.31 84 VAL A CA 1
ATOM 661 C C . VAL A 1 84 ? 21.134 -1.879 -14.887 1.00 66.31 84 VAL A C 1
ATOM 663 O O . VAL A 1 84 ? 21.290 -0.705 -15.217 1.00 66.31 84 VAL A O 1
ATOM 666 N N . THR A 1 85 ? 21.345 -2.277 -13.629 1.00 61.97 85 THR A N 1
ATOM 667 C CA . THR A 1 85 ? 21.778 -1.357 -12.565 1.00 61.97 85 THR A CA 1
ATOM 668 C C . THR A 1 85 ? 23.277 -1.036 -12.584 1.00 61.97 85 THR A C 1
ATOM 670 O O . THR A 1 85 ? 23.680 -0.046 -11.977 1.00 61.97 85 THR A O 1
ATOM 673 N N . GLN A 1 86 ? 24.108 -1.832 -13.271 1.00 56.72 86 GLN A N 1
ATOM 674 C CA . GLN A 1 86 ? 25.564 -1.630 -13.328 1.00 56.72 86 GLN A CA 1
ATOM 675 C C . GLN A 1 86 ? 25.978 -0.667 -14.454 1.00 56.72 86 GLN A C 1
ATOM 677 O O . GLN A 1 86 ? 26.841 0.190 -14.237 1.00 56.72 86 GLN A O 1
ATOM 682 N N . ASP A 1 87 ? 25.307 -0.734 -15.607 1.00 51.34 87 ASP A N 1
ATOM 683 C CA . ASP A 1 87 ? 25.667 0.042 -16.806 1.00 51.34 87 ASP A CA 1
ATOM 684 C C . ASP A 1 87 ? 25.265 1.528 -16.750 1.00 51.34 87 ASP A C 1
ATOM 686 O O . ASP A 1 87 ? 25.803 2.344 -17.493 1.00 51.34 87 ASP A O 1
ATOM 690 N N . GLN A 1 88 ? 24.370 1.921 -15.837 1.00 53.38 88 GLN A N 1
ATOM 691 C CA . GLN A 1 88 ? 23.950 3.321 -15.644 1.00 53.38 88 GLN A CA 1
ATOM 692 C C . GLN A 1 88 ? 24.567 3.981 -14.398 1.00 53.38 88 GLN A C 1
ATOM 694 O O . GLN A 1 88 ? 24.034 4.959 -13.876 1.00 53.38 88 GLN A O 1
ATOM 699 N N . SER A 1 89 ? 25.713 3.480 -13.921 1.00 41.94 89 SER A N 1
ATOM 700 C CA . SER A 1 89 ? 26.441 4.038 -12.765 1.00 41.94 89 SER A CA 1
ATOM 701 C C . SER A 1 89 ? 27.040 5.443 -12.984 1.00 41.94 89 SER A C 1
ATOM 703 O O . SER A 1 89 ? 27.643 6.008 -12.071 1.00 41.94 89 SER A O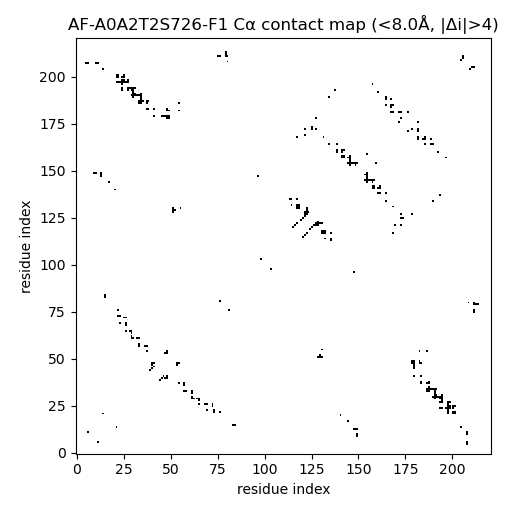 1
ATOM 705 N N . SER A 1 90 ? 26.815 6.070 -14.143 1.00 42.81 90 SER A N 1
ATOM 706 C CA . SER A 1 90 ? 27.015 7.506 -14.354 1.00 42.81 90 SER A CA 1
ATOM 707 C C . SER A 1 90 ? 25.782 8.294 -13.876 1.00 42.81 90 SER A C 1
ATOM 709 O O . SER A 1 90 ? 24.823 8.500 -14.617 1.00 42.81 90 SER A O 1
ATOM 711 N N . THR A 1 91 ? 25.819 8.692 -12.608 1.00 46.25 91 THR A N 1
ATOM 712 C CA . THR A 1 91 ? 24.828 9.448 -11.818 1.00 46.25 91 THR A CA 1
ATOM 713 C C . THR A 1 91 ? 24.142 10.626 -12.542 1.00 46.25 91 THR A C 1
ATOM 715 O O . THR A 1 91 ? 24.728 11.266 -13.416 1.00 46.25 91 THR A O 1
ATOM 718 N N . PRO A 1 92 ? 22.965 11.057 -12.046 1.00 41.31 92 PRO A N 1
ATOM 719 C CA . PRO A 1 92 ? 23.024 12.214 -11.152 1.00 41.31 92 PRO A CA 1
ATOM 720 C C . PRO A 1 92 ? 22.512 11.895 -9.739 1.00 41.31 92 PRO A C 1
ATOM 722 O O . PRO A 1 92 ? 21.719 10.974 -9.544 1.00 41.31 92 PRO A O 1
ATOM 725 N N . PRO A 1 93 ? 22.981 12.651 -8.736 1.00 43.50 93 PRO A N 1
ATOM 726 C CA . PRO A 1 93 ? 22.553 12.516 -7.350 1.00 43.50 93 PRO A CA 1
ATOM 727 C C . PRO A 1 93 ? 21.054 12.822 -7.211 1.00 43.50 93 PRO A C 1
ATOM 729 O O . PRO A 1 93 ? 20.418 13.334 -8.134 1.00 43.50 93 PRO A O 1
ATOM 732 N N . LEU A 1 94 ? 20.501 12.547 -6.026 1.00 37.03 94 LEU A N 1
ATOM 733 C CA . LEU A 1 94 ? 19.270 13.169 -5.522 1.00 37.03 94 LEU A CA 1
ATOM 734 C C . LEU A 1 94 ? 19.091 14.586 -6.108 1.00 37.03 94 LEU A C 1
ATOM 736 O O . LEU A 1 94 ? 19.834 15.494 -5.741 1.00 37.03 94 LEU A O 1
ATOM 740 N N . GLY A 1 95 ? 18.148 14.764 -7.043 1.00 40.41 95 GLY A N 1
ATOM 741 C CA . GLY A 1 95 ? 17.899 16.060 -7.690 1.00 40.41 95 GLY A CA 1
ATOM 742 C C . GLY A 1 95 ? 17.742 16.068 -9.215 1.00 40.41 95 GLY A C 1
ATOM 743 O O . GLY A 1 95 ? 17.361 17.108 -9.752 1.00 40.41 95 GLY A O 1
ATOM 744 N N . ALA A 1 96 ? 17.962 14.959 -9.929 1.00 41.75 96 ALA A N 1
ATOM 745 C CA . ALA A 1 96 ? 17.599 14.871 -11.349 1.00 41.75 96 ALA A CA 1
ATOM 746 C C . ALA A 1 96 ? 16.068 14.842 -11.505 1.00 41.75 96 ALA A C 1
ATOM 748 O O . ALA A 1 96 ? 15.436 13.799 -11.367 1.00 41.75 96 ALA A O 1
ATOM 749 N N . GLY A 1 97 ? 15.476 16.021 -11.708 1.00 49.59 97 GLY A N 1
ATOM 750 C CA . GLY A 1 97 ? 14.027 16.240 -11.675 1.00 49.59 97 GLY A CA 1
ATOM 751 C C . GLY A 1 97 ? 13.519 16.803 -10.345 1.00 49.59 97 GLY A C 1
ATOM 752 O O . GLY A 1 97 ? 12.399 16.487 -9.947 1.00 49.59 97 GLY A O 1
ATOM 753 N N . SER A 1 98 ? 14.337 17.591 -9.630 1.00 54.28 98 SER A N 1
ATOM 754 C CA . SER A 1 98 ? 13.956 18.159 -8.334 1.00 54.28 98 SER A CA 1
ATOM 755 C C . SER A 1 98 ? 12.614 18.890 -8.416 1.00 54.28 98 SER A C 1
ATOM 757 O O . SER A 1 98 ? 12.400 19.791 -9.231 1.00 54.28 98 SER A O 1
ATOM 759 N N . LEU A 1 99 ? 11.685 18.481 -7.549 1.00 60.81 99 LEU A N 1
ATOM 760 C CA . LEU A 1 99 ? 10.494 19.265 -7.250 1.00 60.81 99 LEU A CA 1
ATOM 761 C C . LEU A 1 99 ? 10.927 20.703 -6.961 1.00 60.81 99 LEU A C 1
ATOM 763 O O . LEU A 1 99 ? 11.922 20.923 -6.264 1.00 60.81 99 LEU A O 1
ATOM 767 N N . SER A 1 100 ? 10.174 21.682 -7.467 1.00 74.94 100 SER A N 1
ATOM 768 C CA . SER A 1 100 ? 10.395 23.071 -7.069 1.00 74.94 100 SER A CA 1
ATOM 769 C C . SER A 1 100 ? 10.378 23.159 -5.540 1.00 74.94 100 SER A C 1
ATOM 771 O O . SER A 1 100 ? 9.634 22.424 -4.888 1.00 74.94 100 SER A O 1
ATOM 773 N N . LEU A 1 101 ? 11.189 24.043 -4.950 1.00 75.19 101 LEU A N 1
ATOM 774 C CA . LEU A 1 101 ? 11.245 24.202 -3.491 1.00 75.19 101 LEU A CA 1
ATOM 775 C C . LEU A 1 101 ? 9.838 24.302 -2.853 1.00 75.19 101 LEU A C 1
ATOM 777 O O . LEU A 1 101 ? 9.596 23.590 -1.879 1.00 75.19 101 LEU A O 1
ATOM 781 N N . PRO A 1 102 ? 8.870 25.058 -3.420 1.00 82.25 102 PRO A N 1
ATOM 782 C CA . PRO A 1 102 ? 7.499 25.073 -2.910 1.00 82.25 102 PRO A CA 1
ATOM 783 C C . PRO A 1 102 ? 6.790 23.716 -2.993 1.00 82.25 102 PRO A C 1
ATOM 785 O O . PRO A 1 102 ? 6.095 23.335 -2.056 1.00 82.25 102 PRO A O 1
ATOM 788 N N . ALA A 1 103 ? 6.966 22.967 -4.085 1.00 74.25 103 ALA A N 1
ATOM 789 C CA . ALA A 1 103 ? 6.364 21.645 -4.243 1.00 74.25 103 ALA A CA 1
ATOM 790 C C . ALA A 1 103 ? 6.973 20.621 -3.273 1.00 74.25 103 ALA A C 1
ATOM 792 O O . ALA A 1 103 ? 6.251 19.804 -2.705 1.00 74.25 103 ALA A O 1
ATOM 793 N N . TRP A 1 104 ? 8.282 20.699 -3.026 1.00 78.75 104 TRP A N 1
ATOM 794 C CA . TRP A 1 104 ? 8.951 19.883 -2.016 1.00 78.75 104 TRP A CA 1
ATOM 795 C C . TRP A 1 104 ? 8.472 20.225 -0.600 1.00 78.75 104 TRP A C 1
ATOM 797 O O . TRP A 1 104 ? 8.157 19.323 0.174 1.00 78.75 104 TRP A O 1
ATOM 807 N N . MET A 1 105 ? 8.347 21.515 -0.270 1.00 79.75 105 MET A N 1
ATOM 808 C CA . MET A 1 105 ? 7.815 21.956 1.023 1.00 79.75 105 MET A CA 1
ATOM 809 C C . MET A 1 105 ? 6.370 21.493 1.224 1.00 79.75 105 MET A C 1
ATOM 811 O O . MET A 1 105 ? 6.045 20.964 2.284 1.00 79.75 105 MET A O 1
ATOM 815 N N . ALA A 1 106 ? 5.520 21.632 0.203 1.00 83.12 106 ALA A N 1
ATOM 816 C CA . ALA A 1 106 ? 4.140 21.158 0.243 1.00 83.12 106 ALA A CA 1
ATOM 817 C C . ALA A 1 106 ? 4.066 19.635 0.440 1.00 83.12 106 ALA A C 1
ATOM 819 O O . ALA A 1 106 ? 3.273 19.160 1.251 1.00 83.12 106 ALA A O 1
ATOM 820 N N . TYR A 1 107 ? 4.926 18.874 -0.244 1.00 81.69 107 TYR A N 1
ATOM 821 C CA . TYR A 1 107 ? 5.033 17.428 -0.060 1.00 81.69 107 TYR A CA 1
ATOM 822 C C . TYR A 1 107 ? 5.448 17.060 1.369 1.00 81.69 107 TYR A C 1
ATOM 824 O O . TYR A 1 107 ? 4.779 16.255 2.014 1.00 81.69 107 TYR A O 1
ATOM 832 N N . MET A 1 108 ? 6.510 17.680 1.893 1.00 82.12 108 MET A N 1
ATOM 833 C CA . MET A 1 108 ? 6.992 17.413 3.250 1.00 82.12 108 MET A CA 1
ATOM 834 C C . MET A 1 108 ? 5.955 17.782 4.308 1.00 82.12 108 MET A C 1
ATOM 836 O O . MET A 1 108 ? 5.715 16.998 5.222 1.00 82.12 108 MET A O 1
ATOM 840 N N . MET A 1 109 ? 5.287 18.930 4.160 1.00 87.12 109 MET A N 1
ATOM 841 C CA . MET A 1 109 ? 4.168 19.305 5.022 1.00 87.12 109 MET A CA 1
ATOM 842 C C . MET A 1 109 ? 3.050 18.267 4.968 1.00 87.12 109 MET A C 1
ATOM 844 O O . MET A 1 109 ? 2.602 17.822 6.016 1.00 87.12 109 MET A O 1
ATOM 848 N N . GLY A 1 110 ? 2.639 17.834 3.773 1.00 85.12 110 GLY A N 1
ATOM 849 C CA . GLY A 1 110 ? 1.613 16.805 3.614 1.00 85.12 110 GLY A CA 1
ATOM 850 C C . GLY A 1 110 ? 1.979 15.495 4.315 1.00 85.12 110 GLY A C 1
ATOM 851 O O . GLY A 1 110 ? 1.158 14.943 5.045 1.00 85.12 110 GLY A O 1
ATOM 852 N N . MET A 1 111 ? 3.223 15.029 4.169 1.00 84.19 111 MET A N 1
ATOM 853 C CA . MET A 1 111 ? 3.697 13.805 4.824 1.00 84.19 111 MET A CA 1
ATOM 854 C C . MET A 1 111 ? 3.759 13.944 6.350 1.00 84.19 111 MET A C 1
ATOM 856 O O . MET A 1 111 ? 3.334 13.034 7.059 1.00 84.19 111 MET A O 1
ATOM 860 N N . LEU A 1 112 ? 4.223 15.087 6.863 1.00 87.00 112 LEU A N 1
ATOM 861 C CA . LEU A 1 112 ? 4.247 15.373 8.302 1.00 87.00 112 LEU A CA 1
ATOM 862 C C . LEU A 1 112 ? 2.836 15.505 8.893 1.00 87.00 112 LEU A C 1
ATOM 864 O O . LEU A 1 112 ? 2.569 15.008 9.984 1.00 87.00 112 LEU A O 1
ATOM 868 N N . SER A 1 113 ? 1.912 16.138 8.171 1.00 87.50 113 SER A N 1
ATOM 869 C CA . SER A 1 113 ? 0.509 16.208 8.578 1.00 87.50 113 SER A CA 1
ATOM 870 C C . SER A 1 113 ? -0.133 14.827 8.584 1.00 87.50 113 SER A C 1
ATOM 872 O O . SER A 1 113 ? -0.880 14.506 9.504 1.00 87.50 113 SER A O 1
ATOM 874 N N . TRP A 1 114 ? 0.173 13.990 7.593 1.00 87.50 114 TRP A N 1
ATOM 875 C CA . TRP A 1 114 ? -0.416 12.664 7.515 1.00 87.50 114 TRP A CA 1
ATOM 876 C C . TRP A 1 114 ? 0.102 11.724 8.603 1.00 87.50 114 TRP A C 1
ATOM 878 O O . TRP A 1 114 ? -0.705 11.066 9.254 1.00 87.50 114 TRP A O 1
ATOM 888 N N . ILE A 1 115 ? 1.413 11.699 8.866 1.00 87.25 115 ILE A N 1
ATOM 889 C CA . ILE A 1 115 ? 1.947 10.886 9.966 1.00 87.25 115 ILE A CA 1
ATOM 890 C C . ILE A 1 115 ? 1.366 11.342 11.308 1.00 87.25 115 ILE A C 1
ATOM 892 O O . ILE A 1 115 ? 0.912 10.497 12.068 1.00 87.25 115 ILE A O 1
ATOM 896 N N . ALA A 1 116 ? 1.260 12.656 11.553 1.00 86.50 116 ALA A N 1
ATOM 897 C CA . ALA A 1 116 ? 0.649 13.179 12.773 1.00 86.50 116 ALA A CA 1
ATOM 898 C C . ALA A 1 116 ? -0.827 12.773 12.909 1.00 86.50 116 ALA A C 1
ATOM 900 O O . ALA A 1 116 ? -1.302 12.471 14.004 1.00 86.50 116 ALA A O 1
ATOM 901 N N . LEU A 1 117 ? -1.550 12.723 11.790 1.00 87.94 117 LEU A N 1
ATOM 902 C CA . LEU A 1 117 ? -2.934 12.277 11.765 1.00 87.94 117 LEU A CA 1
ATOM 903 C C . LEU A 1 117 ? -3.054 10.792 12.142 1.00 87.94 117 LEU A C 1
ATOM 905 O O . LEU A 1 117 ? -3.906 10.432 12.952 1.00 87.94 117 LEU A O 1
ATOM 909 N N . LEU A 1 118 ? -2.188 9.945 11.580 1.00 86.88 118 LEU A N 1
ATOM 910 C CA . LEU A 1 118 ? -2.194 8.499 11.806 1.00 86.88 118 LEU A CA 1
ATOM 911 C C . LEU A 1 118 ? -1.715 8.104 13.209 1.00 86.88 118 LEU A C 1
ATOM 913 O O . LEU A 1 118 ? -2.193 7.106 13.739 1.00 86.88 118 LEU A O 1
ATOM 917 N N . THR A 1 119 ? -0.775 8.851 13.798 1.00 83.75 119 THR A N 1
ATOM 918 C CA . THR A 1 119 ? -0.167 8.498 15.092 1.00 83.75 119 THR A CA 1
ATOM 919 C C . THR A 1 119 ? -0.800 9.194 16.288 1.00 83.75 119 THR A C 1
ATOM 921 O O . THR A 1 119 ? -0.746 8.640 17.379 1.00 83.75 119 THR A O 1
ATOM 924 N N . PHE A 1 120 ? -1.375 10.388 16.109 1.00 85.62 120 PHE A N 1
ATOM 925 C CA . PHE A 1 120 ? -1.931 11.178 17.214 1.00 85.62 120 PHE A CA 1
ATOM 926 C C . PHE A 1 120 ? -3.427 11.425 17.042 1.00 85.62 120 PHE A C 1
ATOM 928 O O . PHE A 1 120 ? -4.215 11.055 17.903 1.00 85.62 120 PHE A O 1
ATOM 935 N N . TYR A 1 121 ? -3.859 11.999 15.916 1.00 86.06 121 TYR A N 1
ATOM 936 C CA . TYR A 1 121 ? -5.255 12.432 15.774 1.00 86.06 121 TYR A CA 1
ATOM 937 C C . TYR A 1 121 ? -6.256 11.267 15.790 1.00 86.06 121 TYR A C 1
ATOM 939 O O . TYR A 1 121 ? -7.222 11.298 16.553 1.00 86.06 121 TYR A O 1
ATOM 947 N N . ILE A 1 122 ? -6.036 10.227 14.977 1.00 84.88 122 ILE A N 1
ATOM 948 C CA . ILE A 1 122 ? -6.937 9.065 14.933 1.00 84.88 122 ILE A CA 1
ATOM 949 C C . ILE A 1 122 ? -6.979 8.339 16.294 1.00 84.88 122 ILE A C 1
ATOM 951 O O . ILE A 1 122 ? -8.086 8.136 16.805 1.00 84.88 122 ILE A O 1
ATOM 955 N N . PRO A 1 123 ? -5.838 8.001 16.929 1.00 83.56 123 PRO A N 1
ATOM 956 C CA . PRO A 1 123 ? -5.871 7.302 18.210 1.00 83.56 123 PRO A CA 1
ATOM 957 C C . PRO A 1 123 ? -6.396 8.161 19.359 1.00 83.56 123 PRO A C 1
ATOM 959 O O . PRO A 1 123 ? -7.302 7.737 20.070 1.00 83.56 123 PRO A O 1
ATOM 962 N N . GLU A 1 124 ? -5.874 9.378 19.526 1.00 85.06 124 GLU A N 1
ATOM 963 C CA . GLU A 1 124 ? -6.143 10.195 20.715 1.00 85.06 124 GLU A CA 1
ATOM 964 C C . GLU A 1 124 ? -7.456 10.973 20.616 1.00 85.06 124 GLU A C 1
ATOM 966 O O . GLU A 1 124 ? -8.150 11.141 21.615 1.00 85.06 124 GLU A O 1
ATOM 971 N N . THR A 1 125 ? -7.806 11.470 19.424 1.00 85.00 125 THR A N 1
ATOM 972 C CA . THR A 1 125 ? -8.991 12.328 19.246 1.00 85.00 125 THR A CA 1
ATOM 973 C C . THR A 1 125 ? -10.211 11.541 18.781 1.00 85.00 125 THR A C 1
ATOM 975 O O . THR A 1 125 ? -11.318 11.819 19.236 1.00 85.00 125 THR A O 1
ATOM 978 N N . LEU A 1 126 ? -10.035 10.564 17.881 1.00 82.69 126 LEU A N 1
ATOM 979 C CA . LEU A 1 126 ? -11.149 9.768 17.349 1.00 82.69 126 LEU A CA 1
ATOM 980 C C . LEU A 1 126 ? -11.380 8.455 18.120 1.00 82.69 126 LEU A C 1
ATOM 982 O O . LEU A 1 126 ? -12.409 7.816 17.912 1.00 82.69 126 LEU A O 1
ATOM 986 N N . GLY A 1 127 ? -10.467 8.066 19.019 1.00 79.94 127 GLY A N 1
ATOM 987 C CA . GLY A 1 127 ? -10.623 6.897 19.892 1.00 79.94 127 GLY A CA 1
ATOM 988 C C . GLY A 1 127 ? -10.353 5.551 19.212 1.00 79.94 127 GLY A C 1
ATOM 989 O O . GLY A 1 127 ? -10.876 4.528 19.652 1.00 79.94 127 GLY A O 1
ATOM 990 N N . TYR A 1 128 ? -9.564 5.532 18.132 1.00 80.75 128 TYR A N 1
ATOM 991 C CA . TYR A 1 128 ? -9.167 4.301 17.437 1.00 80.75 128 TYR A CA 1
ATOM 992 C C . TYR A 1 128 ? -7.713 3.965 17.776 1.00 80.75 128 TYR A C 1
ATOM 994 O O . TYR A 1 128 ? -6.797 4.386 17.079 1.00 80.75 128 TYR A O 1
ATOM 1002 N N . GLU A 1 129 ? -7.502 3.195 18.845 1.00 74.88 129 GL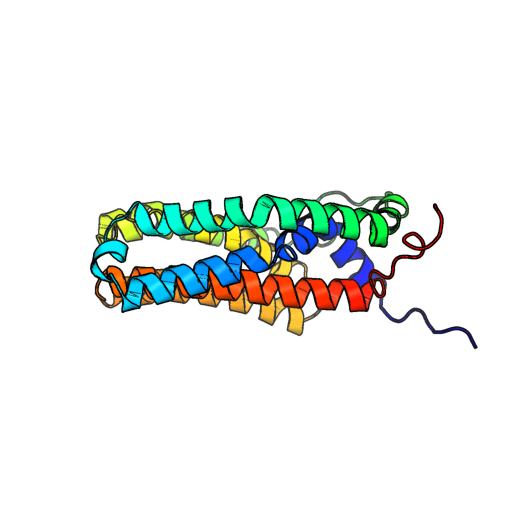U A N 1
ATOM 1003 C CA . GLU A 1 129 ? -6.188 2.927 19.467 1.00 74.88 129 GLU A CA 1
ATOM 1004 C C . GLU A 1 129 ? -5.169 2.137 18.611 1.00 74.88 129 GLU A C 1
ATOM 1006 O O . GLU A 1 129 ? -4.121 1.735 19.116 1.00 74.88 129 GLU A O 1
ATOM 1011 N N . ASP A 1 130 ? -5.442 1.880 17.331 1.00 73.69 130 ASP A N 1
ATOM 1012 C CA . ASP A 1 130 ? -4.508 1.146 16.476 1.00 73.69 130 ASP A CA 1
ATOM 1013 C C . ASP A 1 130 ? -3.393 2.046 15.922 1.00 73.69 130 ASP A C 1
ATOM 1015 O O . ASP A 1 130 ? -3.571 3.237 15.660 1.00 73.69 130 ASP A O 1
ATOM 1019 N N . ASN A 1 131 ? -2.222 1.452 15.701 1.00 68.69 131 ASN A N 1
ATOM 1020 C CA . ASN A 1 131 ? -1.071 2.140 15.152 1.00 68.69 131 ASN A CA 1
ATOM 1021 C C . ASN A 1 131 ? -1.065 2.048 13.622 1.00 68.69 131 ASN A C 1
ATOM 1023 O O . ASN A 1 131 ? -0.510 1.125 13.021 1.00 68.69 131 ASN A O 1
ATOM 1027 N N . HIS A 1 132 ? -1.620 3.068 12.973 1.00 76.38 132 HIS A N 1
ATOM 1028 C CA . HIS A 1 132 ? -1.675 3.146 11.516 1.00 76.38 132 HIS A CA 1
ATOM 1029 C C . HIS A 1 132 ? -0.339 3.538 10.849 1.00 76.38 132 HIS A C 1
ATOM 1031 O O . HIS A 1 132 ? -0.308 3.795 9.646 1.00 76.38 132 HIS A O 1
ATOM 1037 N N . LEU A 1 133 ? 0.794 3.547 11.567 1.00 78.81 133 LEU A N 1
ATOM 1038 C CA . LEU A 1 133 ? 2.114 3.880 11.006 1.00 78.81 133 LEU A CA 1
ATOM 1039 C C . LEU A 1 133 ? 2.492 3.008 9.796 1.00 78.81 133 LEU A C 1
ATOM 1041 O O . LEU A 1 133 ? 3.137 3.483 8.862 1.00 78.81 133 LEU A O 1
ATOM 1045 N N . ALA A 1 134 ? 2.052 1.747 9.767 1.00 77.44 134 ALA A N 1
ATOM 1046 C CA . ALA A 1 134 ? 2.269 0.870 8.619 1.00 77.44 134 ALA A CA 1
ATOM 1047 C C . ALA A 1 134 ? 1.668 1.435 7.317 1.00 77.44 134 ALA A C 1
ATOM 1049 O O . ALA A 1 134 ? 2.277 1.290 6.258 1.00 77.44 134 ALA A O 1
ATOM 1050 N N . PHE A 1 135 ? 0.529 2.136 7.388 1.00 83.19 135 PHE A N 1
ATOM 1051 C CA . PHE A 1 135 ? -0.092 2.789 6.231 1.00 83.19 135 PHE A CA 1
ATOM 1052 C C . PHE A 1 135 ? 0.802 3.888 5.672 1.00 83.19 135 PHE A C 1
ATOM 1054 O O . PHE A 1 135 ? 0.977 3.970 4.459 1.00 83.19 135 PHE A O 1
ATOM 1061 N N . PHE A 1 136 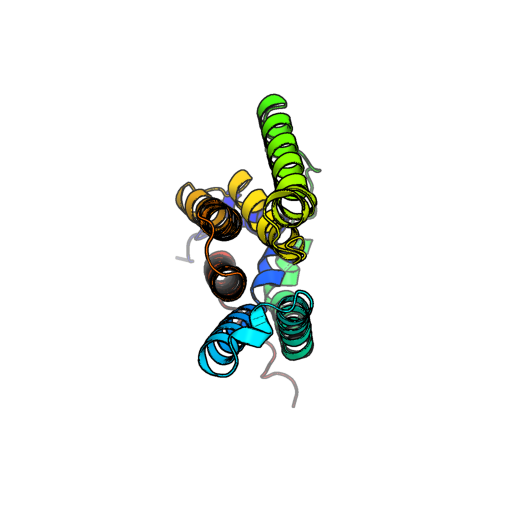? 1.411 4.686 6.551 1.00 85.38 136 PHE A N 1
ATOM 1062 C CA . PHE A 1 136 ? 2.348 5.731 6.155 1.00 85.38 136 PHE A CA 1
ATOM 1063 C C . PHE A 1 136 ? 3.567 5.149 5.433 1.00 85.38 136 PHE A C 1
ATOM 1065 O O . PHE A 1 136 ? 3.914 5.592 4.339 1.00 85.38 136 PHE A O 1
ATOM 1072 N N . LEU A 1 137 ? 4.194 4.124 6.020 1.00 83.31 137 LEU A N 1
ATOM 1073 C CA . LEU A 1 137 ? 5.384 3.485 5.450 1.00 83.31 137 LEU A CA 1
ATOM 1074 C C . LEU A 1 137 ? 5.095 2.863 4.082 1.00 83.31 137 LEU A C 1
ATOM 1076 O O . LEU A 1 137 ? 5.875 3.024 3.144 1.00 83.31 137 LEU A O 1
ATOM 1080 N N . ILE A 1 138 ? 3.953 2.189 3.961 1.00 82.62 138 ILE A N 1
ATOM 1081 C CA . ILE A 1 138 ? 3.511 1.561 2.717 1.00 82.62 138 ILE A CA 1
ATOM 1082 C C . ILE A 1 138 ? 3.179 2.635 1.673 1.00 82.62 138 ILE A C 1
ATOM 1084 O O . ILE A 1 138 ? 3.584 2.518 0.524 1.00 82.62 138 ILE A O 1
ATOM 1088 N N . ALA A 1 139 ? 2.528 3.733 2.044 1.00 84.75 139 ALA A N 1
ATOM 1089 C CA . ALA A 1 139 ? 2.139 4.769 1.095 1.00 84.75 139 ALA A CA 1
ATOM 1090 C C . ALA A 1 139 ? 3.251 5.747 0.691 1.00 84.75 139 ALA A C 1
ATOM 1092 O O . ALA A 1 139 ? 3.156 6.363 -0.372 1.00 84.75 139 ALA A O 1
ATOM 1093 N N . LEU A 1 140 ? 4.321 5.873 1.482 1.00 83.06 140 LEU A N 1
ATOM 1094 C CA . LEU A 1 140 ? 5.490 6.697 1.150 1.00 83.06 140 LEU A CA 1
ATOM 1095 C C . LEU A 1 140 ? 6.065 6.332 -0.223 1.00 83.06 140 LEU A C 1
ATOM 1097 O O . LEU A 1 140 ? 6.505 7.194 -0.987 1.00 83.06 140 LEU A O 1
ATOM 1101 N N . TYR A 1 141 ? 6.037 5.042 -0.539 1.00 80.69 141 TYR A N 1
ATOM 1102 C CA . TYR A 1 141 ? 6.551 4.526 -1.788 1.00 80.69 141 TYR A CA 1
ATOM 1103 C C . TYR A 1 141 ? 5.734 4.966 -3.019 1.00 80.69 141 TYR A C 1
ATOM 1105 O O . TYR A 1 141 ? 6.293 5.688 -3.846 1.00 80.69 141 TYR A O 1
ATOM 1113 N N . PRO A 1 142 ? 4.430 4.639 -3.152 1.00 83.88 142 PRO A N 1
ATOM 1114 C CA . PRO A 1 142 ? 3.620 5.148 -4.251 1.00 83.88 142 PRO A CA 1
ATOM 1115 C C . PRO A 1 142 ? 3.536 6.681 -4.241 1.00 83.88 142 PRO A C 1
ATOM 1117 O O . PRO A 1 142 ? 3.516 7.274 -5.311 1.00 83.88 142 PRO A O 1
ATOM 1120 N N . ALA A 1 143 ? 3.591 7.364 -3.092 1.00 84.88 143 ALA A N 1
ATOM 1121 C CA . ALA A 1 143 ? 3.673 8.828 -3.066 1.00 84.88 143 ALA A CA 1
ATOM 1122 C C . ALA A 1 143 ? 4.940 9.341 -3.774 1.00 84.88 143 ALA A C 1
ATOM 1124 O O . ALA A 1 143 ? 4.870 10.224 -4.629 1.00 84.88 143 ALA A O 1
ATOM 1125 N N . SER A 1 144 ? 6.089 8.725 -3.490 1.00 81.25 144 SER A N 1
ATOM 1126 C CA . SER A 1 144 ? 7.360 9.047 -4.145 1.00 81.25 144 SER A CA 1
ATOM 1127 C C . SER A 1 144 ? 7.336 8.695 -5.636 1.00 81.25 144 SER A C 1
ATOM 1129 O O . SER A 1 144 ? 7.762 9.498 -6.467 1.00 81.25 144 SER A O 1
ATOM 1131 N N . SER A 1 145 ? 6.787 7.532 -5.999 1.00 80.31 145 SER A N 1
ATOM 1132 C CA . SER A 1 145 ? 6.637 7.105 -7.394 1.00 80.31 145 SER A CA 1
ATOM 1133 C C . SER A 1 145 ? 5.681 8.005 -8.179 1.00 80.31 145 SER A C 1
ATOM 1135 O O . SER A 1 145 ? 5.951 8.298 -9.339 1.00 80.31 145 SER A O 1
ATOM 1137 N N . ALA A 1 146 ? 4.607 8.512 -7.569 1.00 83.44 146 ALA A N 1
ATOM 1138 C CA . ALA A 1 146 ? 3.671 9.437 -8.209 1.00 83.44 146 ALA A CA 1
ATOM 1139 C C . ALA A 1 146 ? 4.326 10.771 -8.593 1.00 83.44 146 ALA A C 1
ATOM 1141 O O . ALA A 1 146 ? 3.950 11.375 -9.594 1.00 83.44 146 ALA A O 1
ATOM 1142 N N . LEU A 1 147 ? 5.313 11.230 -7.823 1.00 79.19 147 LEU A N 1
ATOM 1143 C CA . LEU A 1 147 ? 6.033 12.473 -8.110 1.00 79.19 147 LEU A CA 1
ATOM 1144 C C . LEU A 1 147 ? 6.999 12.323 -9.291 1.00 79.19 147 LEU A C 1
ATOM 1146 O O . LEU A 1 147 ? 7.145 13.248 -10.086 1.00 79.19 147 LEU A O 1
ATOM 1150 N N . HIS A 1 148 ? 7.624 11.152 -9.417 1.00 75.31 148 HIS A N 1
ATOM 1151 C CA . HIS A 1 148 ? 8.702 10.915 -10.380 1.00 75.31 148 HIS A CA 1
ATOM 1152 C C . HIS A 1 148 ? 8.259 10.126 -11.617 1.00 75.31 148 HIS A C 1
ATOM 1154 O O . HIS A 1 148 ? 9.023 10.017 -12.571 1.00 75.31 148 HIS A O 1
ATOM 1160 N N . ALA A 1 149 ? 7.041 9.575 -11.631 1.00 79.88 149 ALA A N 1
ATOM 1161 C CA . ALA A 1 149 ? 6.587 8.747 -12.739 1.00 79.88 149 ALA A CA 1
ATOM 1162 C C . ALA A 1 149 ? 6.545 9.534 -14.067 1.00 79.88 149 ALA A C 1
ATOM 1164 O O . ALA A 1 149 ? 6.034 10.665 -14.098 1.00 79.88 149 ALA A O 1
ATOM 1165 N N . PRO A 1 150 ? 7.026 8.938 -15.175 1.00 74.69 150 PRO A N 1
ATOM 1166 C CA . PRO A 1 150 ? 7.134 9.613 -16.467 1.00 74.69 150 PRO A CA 1
ATOM 1167 C C . PRO A 1 150 ? 5.774 9.868 -17.129 1.00 74.69 150 PRO A C 1
ATOM 1169 O O . PRO A 1 150 ? 5.632 10.820 -17.891 1.00 74.69 150 PRO A O 1
ATOM 1172 N N . THR A 1 151 ? 4.744 9.069 -16.819 1.00 81.88 151 THR A N 1
ATOM 1173 C CA . THR A 1 151 ? 3.415 9.214 -17.438 1.00 81.88 151 THR A CA 1
ATOM 1174 C C . THR A 1 151 ? 2.317 9.617 -16.476 1.00 81.88 151 THR A C 1
ATOM 1176 O O . THR A 1 151 ? 2.261 9.150 -15.341 1.00 81.88 151 THR A O 1
ATOM 1179 N N . LEU A 1 152 ? 1.347 10.389 -16.981 1.00 82.94 152 LEU A N 1
ATOM 1180 C CA . LEU A 1 152 ? 0.130 10.730 -16.242 1.00 82.94 152 LEU A CA 1
ATOM 1181 C C . LEU A 1 152 ? -0.590 9.479 -15.719 1.00 82.94 152 LEU A C 1
ATOM 1183 O O . LEU A 1 152 ? -1.019 9.463 -14.572 1.00 82.94 152 LEU A O 1
ATOM 1187 N N . ARG A 1 153 ? -0.671 8.409 -16.522 1.00 86.38 153 ARG A N 1
ATOM 1188 C CA . ARG A 1 153 ? -1.299 7.146 -16.110 1.00 86.38 153 ARG A CA 1
ATOM 1189 C C . ARG A 1 153 ? -0.645 6.569 -14.853 1.00 86.38 153 ARG A C 1
ATOM 1191 O O . ARG A 1 153 ? -1.353 6.246 -13.908 1.00 86.38 153 ARG A O 1
ATOM 1198 N N . GLN A 1 154 ? 0.684 6.476 -14.815 1.00 84.12 154 GLN A N 1
ATOM 1199 C CA . GLN A 1 154 ? 1.406 5.981 -13.638 1.00 84.12 154 GLN A CA 1
ATOM 1200 C C . GLN A 1 154 ? 1.237 6.914 -12.436 1.00 84.12 154 GLN A C 1
ATOM 1202 O O . GLN A 1 154 ? 0.979 6.441 -11.333 1.00 84.12 154 GLN A O 1
ATOM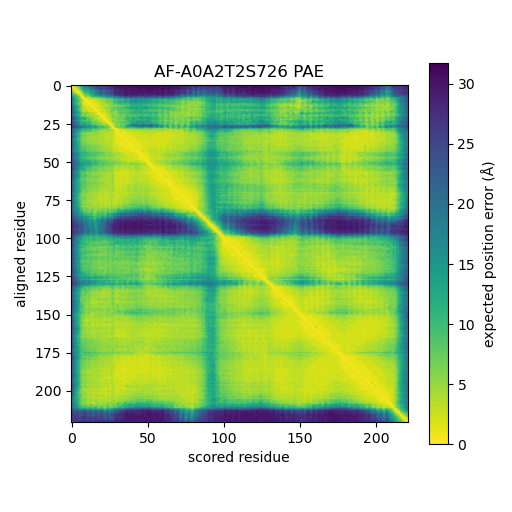 1207 N N . ARG A 1 155 ? 1.303 8.236 -12.646 1.00 86.50 155 ARG A N 1
ATOM 1208 C CA . ARG A 1 155 ? 1.051 9.223 -11.582 1.00 86.50 155 ARG A CA 1
ATOM 1209 C C . ARG A 1 155 ? -0.335 9.055 -10.967 1.00 86.50 155 ARG A C 1
ATOM 1211 O O . ARG A 1 155 ? -0.462 9.105 -9.750 1.00 86.50 155 ARG A O 1
ATOM 1218 N N . LEU A 1 156 ? -1.353 8.813 -11.793 1.00 89.88 156 LEU A N 1
ATOM 1219 C CA . LEU A 1 156 ? -2.723 8.568 -11.342 1.00 89.88 156 LEU A CA 1
ATOM 1220 C C . LEU A 1 156 ? -2.862 7.234 -10.602 1.00 89.88 156 LEU A C 1
ATOM 1222 O O . LEU A 1 156 ? -3.547 7.190 -9.588 1.00 89.88 156 LEU A O 1
ATOM 1226 N N . VAL A 1 157 ? -2.201 6.165 -11.057 1.00 90.25 157 VAL A N 1
ATOM 1227 C CA . VAL A 1 157 ? -2.224 4.860 -10.369 1.00 90.25 157 VAL A CA 1
ATOM 1228 C C . VAL A 1 157 ? -1.575 4.962 -8.987 1.00 90.25 157 VAL A C 1
ATOM 1230 O O . VAL A 1 157 ? -2.181 4.582 -7.983 1.00 90.25 157 VAL A O 1
ATOM 1233 N N . TYR A 1 158 ? -0.368 5.524 -8.912 1.00 89.44 158 TYR A N 1
ATOM 1234 C CA . TYR A 1 158 ? 0.346 5.677 -7.649 1.00 89.44 158 TYR A CA 1
ATOM 1235 C C . TYR A 1 158 ? -0.333 6.694 -6.720 1.00 89.44 158 TYR A C 1
ATOM 1237 O O . TYR A 1 158 ? -0.604 6.388 -5.561 1.00 89.44 158 TYR A O 1
ATOM 1245 N N . GLY A 1 159 ? -0.677 7.880 -7.231 1.00 89.38 159 GLY A N 1
ATOM 1246 C CA . GLY A 1 159 ? -1.344 8.930 -6.459 1.00 89.38 159 GLY A CA 1
ATOM 1247 C C . GLY A 1 159 ? -2.747 8.526 -6.008 1.00 89.38 159 GLY A C 1
ATOM 1248 O O . GLY A 1 159 ? -3.108 8.745 -4.855 1.00 89.38 159 GLY A O 1
ATOM 1249 N N . GLY A 1 160 ? -3.515 7.860 -6.873 1.00 91.94 160 GLY A N 1
ATOM 1250 C CA . GLY A 1 160 ? -4.826 7.309 -6.536 1.00 91.94 160 GLY A CA 1
ATOM 1251 C C . GLY A 1 160 ? -4.751 6.257 -5.430 1.00 91.94 160 GLY A C 1
ATOM 1252 O O . GLY A 1 160 ? -5.595 6.255 -4.541 1.00 91.94 160 GLY A O 1
ATOM 1253 N N . SER A 1 161 ? -3.702 5.429 -5.419 1.00 91.88 161 SER A N 1
ATOM 1254 C CA . SER A 1 161 ? -3.472 4.452 -4.345 1.00 91.88 161 SER A CA 1
ATOM 1255 C C . SER A 1 161 ? -3.183 5.126 -3.002 1.00 91.88 161 SER A C 1
ATOM 1257 O O . SER A 1 161 ? -3.716 4.708 -1.978 1.00 91.88 161 SER A O 1
ATOM 1259 N N . VAL A 1 162 ? -2.394 6.205 -2.996 1.00 91.25 162 VAL A N 1
ATOM 1260 C CA . VAL A 1 162 ? -2.139 7.003 -1.783 1.00 91.25 162 VAL A CA 1
ATOM 1261 C C . VAL A 1 162 ? -3.427 7.650 -1.277 1.00 91.25 162 VAL A C 1
ATOM 1263 O O . VAL A 1 162 ? -3.754 7.523 -0.100 1.00 91.25 162 VAL A O 1
ATOM 1266 N N . LEU A 1 163 ? -4.191 8.295 -2.165 1.00 91.62 163 LEU A N 1
ATOM 1267 C CA . LEU A 1 163 ? -5.468 8.921 -1.811 1.00 91.62 163 LEU A CA 1
ATOM 1268 C C . LEU A 1 163 ? -6.480 7.904 -1.279 1.00 91.62 163 LEU A C 1
ATOM 1270 O O . LEU A 1 163 ? -7.213 8.209 -0.343 1.00 91.62 163 LEU A O 1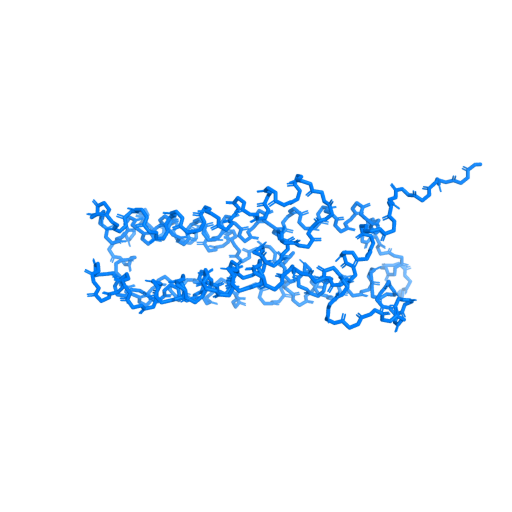
ATOM 1274 N N . LEU A 1 164 ? -6.495 6.692 -1.835 1.00 9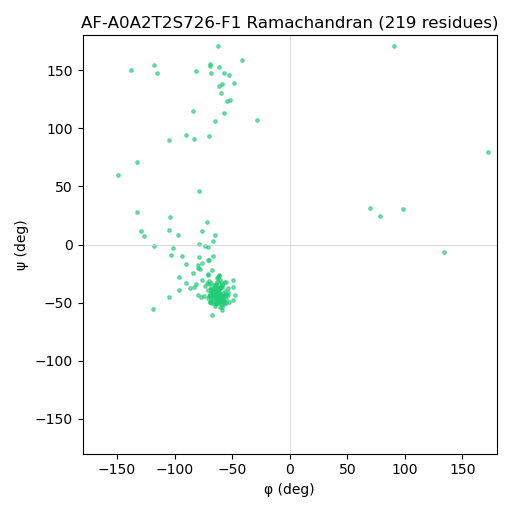2.44 164 LEU A N 1
ATOM 1275 C CA . LEU A 1 164 ? -7.335 5.602 -1.355 1.00 92.44 164 LEU A CA 1
ATOM 1276 C C . LEU A 1 164 ? -6.964 5.195 0.076 1.00 92.44 164 LEU A C 1
ATOM 1278 O O . LEU A 1 164 ? -7.856 5.092 0.914 1.00 92.44 164 LEU A O 1
ATOM 1282 N N . LEU A 1 165 ? -5.668 5.026 0.374 1.00 91.31 165 LEU A N 1
ATOM 1283 C CA . LEU A 1 165 ? -5.179 4.711 1.723 1.00 91.31 165 LEU A CA 1
ATOM 1284 C C . LEU A 1 165 ? -5.487 5.830 2.731 1.00 91.31 165 LEU A C 1
ATOM 1286 O O . LEU A 1 165 ? -5.898 5.542 3.853 1.00 91.31 165 LEU A O 1
ATOM 1290 N N . ILE A 1 166 ? -5.352 7.098 2.332 1.00 89.94 166 ILE A N 1
ATOM 1291 C CA . ILE A 1 166 ? -5.775 8.249 3.148 1.00 89.94 166 ILE A CA 1
ATOM 1292 C C . ILE A 1 166 ? -7.288 8.200 3.398 1.00 89.94 166 ILE A C 1
ATOM 1294 O O . ILE A 1 166 ? -7.742 8.339 4.530 1.00 89.94 166 ILE A O 1
ATOM 1298 N N . GLY A 1 167 ? -8.082 7.969 2.351 1.00 90.12 167 GLY A N 1
ATOM 1299 C CA . GLY A 1 167 ? -9.539 7.932 2.440 1.00 90.12 167 GLY A CA 1
ATOM 1300 C C . GLY A 1 167 ? -10.045 6.867 3.412 1.00 90.12 167 GLY A C 1
ATOM 1301 O O . GLY A 1 167 ? -10.851 7.177 4.286 1.00 90.12 167 GLY A O 1
ATOM 1302 N N . VAL A 1 168 ? -9.548 5.629 3.309 1.00 90.06 168 VAL A N 1
ATOM 1303 C CA . VAL A 1 168 ? -9.993 4.526 4.183 1.00 90.06 168 VAL A CA 1
ATOM 1304 C C . VAL A 1 168 ? -9.517 4.657 5.629 1.00 90.06 168 VAL A C 1
ATOM 1306 O O . VAL A 1 168 ? -10.191 4.148 6.518 1.00 90.06 168 VAL A O 1
ATOM 1309 N N . THR A 1 169 ? -8.402 5.352 5.872 1.00 88.50 169 THR A N 1
ATOM 1310 C CA . THR A 1 169 ? -7.893 5.599 7.232 1.00 88.50 169 THR A CA 1
ATOM 1311 C C . THR A 1 169 ? -8.545 6.804 7.902 1.00 88.50 169 THR A C 1
ATOM 1313 O O . THR A 1 169 ? -8.598 6.842 9.123 1.00 88.50 169 THR A O 1
ATOM 1316 N N . LEU A 1 170 ? -9.074 7.773 7.147 1.00 87.75 170 LEU A N 1
ATOM 1317 C CA . LEU A 1 170 ? -9.636 9.005 7.714 1.00 87.75 170 LEU A CA 1
ATOM 1318 C C . LEU A 1 170 ? -11.168 9.048 7.713 1.00 87.75 170 LEU A C 1
ATOM 1320 O O . LEU A 1 170 ? -11.775 9.443 8.708 1.00 87.75 170 LEU A O 1
ATOM 1324 N N . VAL A 1 171 ? -11.808 8.666 6.604 1.00 89.56 171 VAL A N 1
ATOM 1325 C CA . VAL A 1 171 ? -13.254 8.872 6.417 1.00 89.56 171 VAL A CA 1
ATOM 1326 C C . VAL A 1 171 ? -14.088 8.000 7.363 1.00 89.56 171 VAL A C 1
ATOM 1328 O O . VAL A 1 171 ? -14.949 8.555 8.045 1.00 89.56 171 VAL A O 1
ATOM 1331 N N . PRO A 1 172 ? -13.858 6.676 7.476 1.00 89.06 172 PRO A N 1
ATOM 1332 C CA . PRO A 1 172 ? -14.659 5.840 8.368 1.00 89.06 172 PRO A CA 1
ATOM 1333 C C . PRO A 1 172 ? -14.556 6.244 9.852 1.00 89.06 172 PRO A C 1
ATOM 1335 O O . PRO A 1 172 ? -15.608 6.363 10.487 1.00 89.06 172 PRO A O 1
ATOM 1338 N N . PRO A 1 173 ? -13.357 6.541 10.406 1.00 86.19 173 PRO A N 1
ATOM 1339 C CA . PRO A 1 173 ? -13.236 7.073 11.762 1.00 86.19 173 PRO A CA 1
ATOM 1340 C C . PRO A 1 173 ? -14.002 8.368 11.990 1.00 86.19 173 PRO A C 1
ATOM 1342 O O . PRO A 1 173 ? -14.702 8.505 12.992 1.00 86.19 173 PRO A O 1
ATOM 1345 N N . PHE A 1 174 ? -13.903 9.302 11.042 1.00 88.00 174 PHE A N 1
ATOM 1346 C CA . PHE A 1 174 ? -14.563 10.601 11.122 1.00 88.00 174 PHE A CA 1
ATOM 1347 C C . PHE A 1 174 ? -16.093 10.484 11.121 1.00 88.00 174 PHE A C 1
ATOM 1349 O O . PHE A 1 174 ? -16.780 11.249 11.793 1.00 88.00 174 PHE A O 1
ATOM 1356 N N . LEU A 1 175 ? -16.635 9.498 10.402 1.00 91.12 175 LEU A N 1
ATOM 1357 C CA . LEU A 1 175 ? -18.065 9.185 10.393 1.00 91.12 175 LEU A CA 1
ATOM 1358 C C . LEU A 1 175 ? -18.525 8.387 11.628 1.00 91.12 175 LEU A C 1
ATOM 1360 O O . LEU A 1 175 ? -19.704 8.043 11.716 1.00 91.12 175 LEU A O 1
ATOM 1364 N N . GLY A 1 176 ? -17.625 8.070 12.566 1.00 87.75 176 GLY A N 1
ATOM 1365 C CA . GLY A 1 176 ? -17.949 7.341 13.793 1.00 87.75 176 GLY A CA 1
ATOM 1366 C C . GLY A 1 176 ? -18.313 5.872 13.562 1.00 87.75 176 GLY A C 1
ATOM 1367 O O . GLY A 1 176 ? -19.170 5.332 14.261 1.00 87.75 176 GLY A O 1
ATOM 1368 N N . TRP A 1 177 ? -17.729 5.227 12.547 1.00 91.94 177 TRP A N 1
ATOM 1369 C CA . TRP A 1 177 ? -18.017 3.821 12.253 1.00 91.94 177 TRP A CA 1
ATOM 1370 C C . TRP A 1 177 ? -17.451 2.881 13.330 1.00 91.94 177 TRP A C 1
ATOM 1372 O O . TRP A 1 177 ? -16.476 3.210 13.997 1.00 91.94 177 TRP A O 1
ATOM 1382 N N . PRO A 1 178 ? -18.004 1.668 13.508 1.00 90.19 178 PRO A N 1
ATOM 1383 C CA . PRO A 1 178 ? -17.470 0.734 14.495 1.00 90.19 178 PRO A CA 1
ATOM 1384 C C . PRO A 1 178 ? -15.995 0.400 14.227 1.00 90.19 178 PRO A C 1
ATOM 1386 O O . PRO A 1 178 ? -15.631 0.118 13.084 1.00 90.19 178 PRO A O 1
ATOM 1389 N N . VAL A 1 179 ? -15.168 0.339 15.279 1.00 88.00 179 VAL A N 1
ATOM 1390 C CA . VAL A 1 179 ? -13.717 0.063 15.186 1.00 88.00 179 VAL A CA 1
ATOM 1391 C C . VAL A 1 179 ? -13.423 -1.157 14.315 1.00 88.00 179 VAL A C 1
ATOM 1393 O O . VAL A 1 179 ? -12.619 -1.074 13.394 1.00 88.00 179 VAL A O 1
ATOM 1396 N N . ALA A 1 180 ? -14.132 -2.270 14.522 1.00 88.31 180 ALA A N 1
ATOM 1397 C CA . ALA A 1 180 ? -13.940 -3.482 13.725 1.00 88.31 180 ALA A CA 1
ATOM 1398 C C . ALA A 1 180 ? -14.166 -3.254 12.217 1.00 88.31 180 ALA A C 1
ATOM 1400 O O . ALA A 1 180 ? -13.443 -3.817 11.398 1.00 88.31 180 ALA A O 1
ATOM 1401 N N . VAL A 1 181 ? -15.130 -2.408 11.835 1.00 89.25 181 VAL A N 1
ATOM 1402 C CA . VAL A 1 181 ? -15.404 -2.064 10.429 1.00 89.25 181 VAL A CA 1
ATOM 1403 C C . VAL A 1 181 ? -14.280 -1.198 9.868 1.00 89.25 181 VAL A C 1
ATOM 1405 O O . VAL A 1 181 ? -13.772 -1.489 8.786 1.00 89.25 181 VAL A O 1
ATOM 1408 N N . VAL A 1 182 ? -13.850 -0.181 10.620 1.00 90.00 182 VAL A N 1
ATOM 1409 C CA . VAL A 1 182 ? -12.721 0.684 10.248 1.00 90.00 182 VAL A CA 1
ATOM 1410 C C . VAL A 1 182 ? -11.454 -0.139 10.023 1.00 90.00 182 VAL A C 1
ATOM 1412 O O . VAL A 1 182 ? -10.812 0.005 8.981 1.00 90.00 182 VAL A O 1
ATOM 1415 N N . GLN A 1 183 ? -11.124 -1.040 10.953 1.00 89.06 183 GLN A N 1
ATOM 1416 C CA . GLN A 1 183 ? -9.935 -1.886 10.854 1.00 89.06 183 GLN A CA 1
ATOM 1417 C C . GLN A 1 183 ? -10.042 -2.889 9.706 1.00 89.06 183 GLN A C 1
ATOM 1419 O O . GLN A 1 183 ? -9.089 -3.066 8.947 1.00 89.06 183 GLN A O 1
ATOM 1424 N N . THR A 1 184 ? -11.223 -3.480 9.501 1.00 90.94 184 THR A N 1
ATOM 1425 C CA . THR A 1 184 ? -11.463 -4.369 8.356 1.00 90.94 184 THR A CA 1
ATOM 1426 C C . THR A 1 184 ? -11.190 -3.647 7.041 1.00 90.94 184 THR A C 1
ATOM 1428 O O . THR A 1 184 ? -10.431 -4.150 6.213 1.00 90.94 184 THR A O 1
ATOM 1431 N N . LEU A 1 185 ? -11.780 -2.464 6.845 1.00 91.69 185 LEU A N 1
ATOM 1432 C CA . LEU A 1 185 ? -11.623 -1.690 5.614 1.00 91.69 185 LEU A CA 1
ATOM 1433 C C . LEU A 1 185 ? -10.178 -1.250 5.413 1.00 91.69 185 LEU A C 1
ATOM 1435 O O . LEU A 1 185 ? -9.632 -1.435 4.328 1.00 91.69 185 LEU A O 1
ATOM 1439 N N . SER A 1 186 ? -9.554 -0.729 6.466 1.00 90.56 186 SER A N 1
ATOM 1440 C CA . SER A 1 186 ? -8.181 -0.237 6.431 1.00 90.56 186 SER A CA 1
ATOM 1441 C C . SER A 1 186 ? -7.208 -1.343 6.020 1.00 90.56 186 SER A C 1
ATOM 1443 O O . SER A 1 186 ? -6.516 -1.205 5.013 1.00 90.56 186 SER A O 1
ATOM 1445 N N . TYR A 1 187 ? -7.173 -2.471 6.734 1.00 90.56 187 TYR A N 1
ATOM 1446 C CA . TYR A 1 187 ? -6.177 -3.522 6.483 1.00 90.56 187 TYR A CA 1
ATOM 1447 C C . TYR A 1 187 ? -6.479 -4.364 5.243 1.00 90.56 187 TYR A C 1
ATOM 1449 O O . TYR A 1 187 ? -5.552 -4.792 4.553 1.00 90.56 187 TYR A O 1
ATOM 1457 N N . THR A 1 188 ? -7.757 -4.538 4.891 1.00 91.75 188 THR A N 1
ATOM 1458 C CA . THR A 1 188 ? -8.120 -5.161 3.611 1.00 91.75 188 THR A CA 1
ATOM 1459 C C . THR A 1 188 ? -7.666 -4.290 2.445 1.00 91.75 188 THR A C 1
ATOM 1461 O O . THR A 1 188 ? -7.064 -4.796 1.499 1.00 91.75 188 THR A O 1
ATOM 1464 N N . MET A 1 189 ? -7.901 -2.976 2.520 1.00 92.69 189 MET A N 1
ATOM 1465 C CA . MET A 1 189 ? -7.489 -2.050 1.469 1.00 92.69 189 MET A CA 1
ATOM 1466 C C . MET A 1 189 ? -5.970 -1.922 1.387 1.00 92.69 189 MET A C 1
ATOM 1468 O O . MET A 1 189 ? -5.421 -1.906 0.290 1.00 92.69 189 MET A O 1
ATOM 1472 N N . LEU A 1 190 ? -5.278 -1.902 2.528 1.00 91.00 190 LEU A N 1
ATOM 1473 C CA . LEU A 1 190 ? -3.820 -1.957 2.581 1.00 91.00 190 LEU A CA 1
ATOM 1474 C C . LEU A 1 190 ? -3.290 -3.183 1.830 1.00 91.00 190 LEU A C 1
ATOM 1476 O O . LEU A 1 190 ? -2.443 -3.046 0.949 1.00 91.00 190 LEU A O 1
ATOM 1480 N N . GLY A 1 191 ? -3.839 -4.365 2.124 1.00 89.38 191 GLY A N 1
ATOM 1481 C CA . GLY A 1 191 ? -3.482 -5.605 1.441 1.00 89.38 191 GLY A CA 1
ATOM 1482 C C . GLY A 1 191 ? -3.762 -5.560 -0.064 1.00 89.38 191 GLY A C 1
ATOM 1483 O O . GLY A 1 191 ? -2.901 -5.928 -0.864 1.00 89.38 191 GLY A O 1
ATOM 1484 N N . ALA A 1 192 ? -4.924 -5.036 -0.461 1.00 91.00 192 ALA A N 1
ATOM 1485 C CA . ALA A 1 192 ? -5.305 -4.881 -1.863 1.00 91.00 192 ALA A CA 1
ATOM 1486 C C . ALA A 1 192 ? -4.393 -3.903 -2.622 1.00 91.00 192 ALA A C 1
ATOM 1488 O O . ALA A 1 192 ? -4.003 -4.193 -3.750 1.00 91.00 192 ALA A O 1
ATOM 1489 N N . VAL A 1 193 ? -4.010 -2.778 -2.011 1.00 90.88 193 VAL A N 1
ATOM 1490 C CA . VAL A 1 193 ? -3.081 -1.803 -2.605 1.00 90.88 193 VAL A CA 1
ATOM 1491 C C . VAL A 1 193 ? -1.685 -2.400 -2.741 1.00 90.88 193 VAL A C 1
ATOM 1493 O O . VAL A 1 193 ? -1.081 -2.279 -3.805 1.00 90.88 193 VAL A O 1
ATOM 1496 N N . VAL A 1 194 ? -1.185 -3.089 -1.709 1.00 88.44 194 VAL A N 1
ATOM 1497 C CA . VAL A 1 194 ? 0.110 -3.788 -1.763 1.00 88.44 194 VAL A CA 1
ATOM 1498 C C . VAL A 1 194 ? 0.133 -4.809 -2.891 1.00 88.44 194 VAL A C 1
ATOM 1500 O O . VAL A 1 194 ? 1.066 -4.815 -3.693 1.00 88.44 194 VAL A O 1
ATOM 1503 N N . ALA A 1 195 ? -0.920 -5.617 -3.003 1.00 88.88 195 ALA A N 1
ATOM 1504 C CA . ALA A 1 195 ? -1.042 -6.586 -4.078 1.00 88.88 195 ALA A CA 1
ATOM 1505 C C . ALA A 1 195 ? -1.145 -5.908 -5.458 1.00 88.88 195 ALA A C 1
ATOM 1507 O O . ALA A 1 195 ? -0.381 -6.213 -6.371 1.00 88.88 195 ALA A O 1
ATOM 1508 N N . GLY A 1 196 ? -2.054 -4.945 -5.612 1.00 88.62 196 GLY A N 1
ATOM 1509 C CA . GLY A 1 196 ? -2.305 -4.268 -6.883 1.00 88.62 196 GLY A CA 1
ATOM 1510 C C . GLY A 1 196 ? -1.084 -3.516 -7.411 1.00 88.62 196 GLY A C 1
ATOM 1511 O O . GLY A 1 196 ? -0.724 -3.676 -8.576 1.00 88.62 196 GLY A O 1
ATOM 1512 N N . ILE A 1 197 ? -0.407 -2.746 -6.554 1.00 88.69 197 ILE A N 1
ATOM 1513 C CA . ILE A 1 197 ? 0.806 -2.005 -6.924 1.00 88.69 197 ILE A CA 1
ATOM 1514 C C . ILE A 1 197 ? 1.967 -2.955 -7.191 1.00 88.69 197 ILE A C 1
ATOM 1516 O O . ILE A 1 197 ? 2.705 -2.746 -8.150 1.00 88.69 197 ILE A O 1
ATOM 1520 N N . GLY A 1 198 ? 2.100 -4.027 -6.410 1.00 87.50 198 GLY A N 1
ATOM 1521 C CA . GLY A 1 198 ? 3.066 -5.079 -6.700 1.00 87.50 198 GLY A CA 1
ATOM 1522 C C . GLY A 1 198 ? 2.896 -5.665 -8.099 1.00 87.50 198 GLY A C 1
ATOM 1523 O O . GLY A 1 198 ? 3.881 -5.841 -8.813 1.00 87.50 198 GLY A O 1
ATOM 1524 N N . LEU A 1 199 ? 1.651 -5.928 -8.508 1.00 87.25 199 LEU A N 1
ATOM 1525 C CA . LEU A 1 199 ? 1.353 -6.618 -9.768 1.00 87.25 199 LEU A CA 1
ATOM 1526 C C . LEU A 1 199 ? 1.583 -5.661 -10.922 1.00 87.25 199 LEU A C 1
ATOM 1528 O O . LEU A 1 199 ? 2.223 -6.005 -11.909 1.00 87.25 199 LEU A O 1
ATOM 1532 N N . TYR A 1 200 ? 1.099 -4.434 -10.748 1.00 87.81 200 TYR A N 1
ATOM 1533 C CA . TYR A 1 200 ? 1.329 -3.350 -11.679 1.00 87.81 200 TYR A CA 1
ATOM 1534 C C . TYR A 1 200 ? 2.826 -3.133 -11.922 1.00 87.81 200 TYR A C 1
ATOM 1536 O O . TYR A 1 200 ? 3.252 -3.075 -13.071 1.00 87.81 200 TYR A O 1
ATOM 1544 N N . ASN A 1 201 ? 3.634 -3.093 -10.860 1.00 85.62 201 ASN A N 1
ATOM 1545 C CA . ASN A 1 201 ? 5.081 -2.926 -10.968 1.00 85.62 201 ASN A CA 1
ATOM 1546 C C . ASN A 1 201 ? 5.762 -4.123 -11.629 1.00 85.62 201 ASN A C 1
ATOM 1548 O O . ASN A 1 201 ? 6.661 -3.914 -12.435 1.00 85.62 201 ASN A O 1
ATOM 1552 N N . HIS A 1 202 ? 5.334 -5.352 -11.329 1.00 84.75 202 HIS A N 1
ATOM 1553 C CA . HIS A 1 202 ? 5.853 -6.542 -12.000 1.00 84.75 202 HIS A CA 1
ATOM 1554 C C . HIS A 1 202 ? 5.617 -6.471 -13.511 1.00 84.75 202 HIS A C 1
ATOM 1556 O O . HIS A 1 202 ? 6.575 -6.591 -14.272 1.00 84.75 202 HIS A O 1
ATOM 1562 N N . CYS A 1 203 ? 4.379 -6.199 -13.939 1.00 84.06 203 CYS A N 1
ATOM 1563 C CA . CYS A 1 203 ? 4.055 -6.059 -15.358 1.00 84.06 203 CYS A CA 1
ATOM 1564 C C . CYS A 1 203 ? 4.879 -4.946 -16.005 1.00 84.06 203 CYS A C 1
ATOM 1566 O O . CYS A 1 203 ? 5.463 -5.152 -17.056 1.00 84.06 203 CYS A O 1
ATOM 1568 N N . LEU A 1 204 ? 4.999 -3.794 -15.342 1.00 82.00 204 LEU A N 1
ATOM 1569 C CA . LEU A 1 204 ? 5.798 -2.681 -15.845 1.00 82.00 204 LEU A CA 1
ATOM 1570 C C . LEU A 1 204 ? 7.291 -3.012 -15.981 1.00 82.00 204 LEU A C 1
ATOM 1572 O O . LEU A 1 204 ? 7.926 -2.543 -16.919 1.00 82.00 204 LEU A O 1
ATOM 1576 N N . LEU A 1 205 ? 7.860 -3.782 -15.051 1.00 79.25 205 LEU A N 1
ATOM 1577 C CA . LEU A 1 205 ? 9.256 -4.216 -15.124 1.00 79.25 205 LEU A CA 1
ATOM 1578 C C 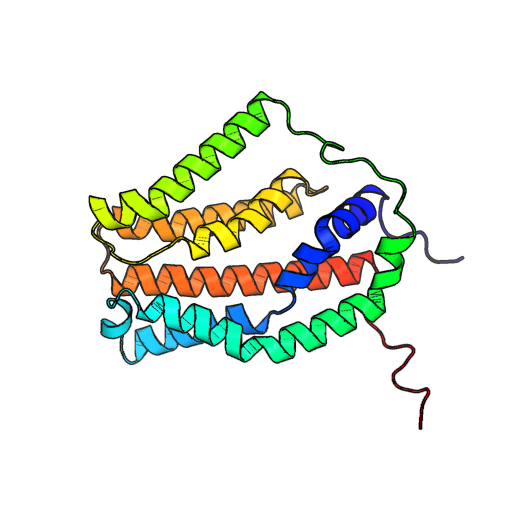. LEU A 1 205 ? 9.465 -5.217 -16.262 1.00 79.25 205 LEU A C 1
ATOM 1580 O O . LEU A 1 205 ? 10.444 -5.091 -16.989 1.00 79.25 205 LEU A O 1
ATOM 1584 N N . VAL A 1 206 ? 8.542 -6.166 -16.432 1.00 81.88 206 VAL A N 1
ATOM 1585 C CA . VAL A 1 206 ? 8.572 -7.133 -17.538 1.00 81.88 206 VAL A CA 1
ATOM 1586 C C . VAL A 1 206 ? 8.400 -6.432 -18.887 1.00 81.88 206 VAL A C 1
ATOM 1588 O O . VAL A 1 206 ? 9.143 -6.706 -19.823 1.00 81.88 206 VAL A O 1
ATOM 1591 N N . ASP A 1 207 ? 7.474 -5.480 -18.984 1.00 80.88 207 ASP A N 1
ATOM 1592 C CA . ASP A 1 207 ? 7.270 -4.681 -20.194 1.00 80.88 207 ASP A CA 1
ATOM 1593 C C . ASP A 1 207 ? 8.525 -3.853 -20.528 1.00 80.88 207 ASP A C 1
ATOM 1595 O O . ASP A 1 207 ? 8.901 -3.734 -21.694 1.00 80.88 207 ASP A O 1
ATOM 1599 N N . ALA A 1 208 ? 9.198 -3.298 -19.511 1.00 74.44 208 ALA A N 1
ATOM 1600 C CA . ALA A 1 208 ? 10.349 -2.420 -19.703 1.00 74.44 208 ALA A CA 1
ATOM 1601 C C . ALA A 1 208 ? 11.676 -3.144 -19.956 1.00 74.44 208 ALA A C 1
ATOM 1603 O O . ALA A 1 208 ? 12.514 -2.620 -20.691 1.00 74.44 208 ALA A O 1
ATOM 1604 N N . PHE A 1 209 ? 11.885 -4.309 -19.345 1.00 75.75 209 PHE A N 1
ATOM 1605 C CA . PHE A 1 209 ? 13.164 -5.023 -19.374 1.00 75.75 209 PHE A CA 1
ATOM 1606 C C . PHE A 1 209 ? 13.093 -6.407 -20.031 1.00 75.75 209 PHE A C 1
ATOM 1608 O O . PHE A 1 209 ? 14.124 -7.059 -20.173 1.00 75.75 209 PHE A O 1
ATOM 1615 N N . GLY A 1 210 ? 11.912 -6.832 -20.481 1.00 75.81 210 GLY A N 1
ATOM 1616 C CA . GLY A 1 210 ? 11.666 -8.167 -21.021 1.00 75.81 210 GLY A CA 1
ATOM 1617 C C . GLY A 1 210 ? 11.226 -9.171 -19.947 1.00 75.81 210 GLY A C 1
ATOM 1618 O O . GLY A 1 210 ? 11.250 -8.859 -18.758 1.00 75.81 210 GLY A O 1
ATOM 1619 N N . PRO A 1 211 ? 10.785 -10.380 -20.342 1.00 80.00 211 PRO A N 1
ATOM 1620 C CA . PRO A 1 211 ? 10.424 -11.437 -19.401 1.00 80.00 211 PRO A CA 1
ATOM 1621 C C . PRO A 1 211 ? 11.626 -11.856 -18.550 1.00 80.00 211 PRO A C 1
ATOM 1623 O O . PRO A 1 211 ? 12.769 -11.793 -18.994 1.00 80.00 211 PRO A O 1
ATOM 1626 N N . MET A 1 212 ? 11.356 -12.350 -17.340 1.00 73.88 212 MET A N 1
ATOM 1627 C CA . MET A 1 212 ? 12.383 -12.862 -16.419 1.00 73.88 212 MET A CA 1
ATOM 1628 C C . MET A 1 212 ? 12.980 -14.210 -16.873 1.00 73.88 212 MET A C 1
ATOM 1630 O O . MET A 1 212 ? 13.515 -14.919 -16.030 1.00 73.88 212 MET A O 1
ATOM 1634 N N . ASP A 1 213 ? 12.843 -14.586 -18.151 1.00 62.53 213 ASP A N 1
ATOM 1635 C CA . ASP A 1 213 ? 13.147 -15.931 -18.644 1.00 62.53 213 ASP A CA 1
ATOM 1636 C C . ASP A 1 213 ? 14.577 -16.352 -18.293 1.00 62.53 213 ASP A C 1
ATOM 1638 O O . ASP A 1 213 ? 15.566 -15.698 -18.638 1.00 62.53 213 ASP A O 1
ATOM 1642 N N . ASP A 1 214 ? 14.647 -17.490 -17.607 1.00 50.16 214 ASP A N 1
ATOM 1643 C CA . ASP A 1 214 ? 15.868 -18.177 -17.235 1.00 50.16 214 ASP A CA 1
ATOM 1644 C C . ASP A 1 214 ? 16.595 -18.659 -18.497 1.00 50.16 214 ASP A C 1
ATOM 1646 O O . ASP A 1 214 ? 16.237 -19.673 -19.097 1.00 50.16 214 ASP A O 1
ATOM 1650 N N . ALA A 1 215 ? 17.688 -17.992 -18.860 1.00 44.84 215 ALA A N 1
ATOM 1651 C CA . ALA A 1 215 ? 18.716 -18.619 -19.687 1.00 44.84 215 ALA A CA 1
ATOM 1652 C C . ALA A 1 215 ? 19.562 -19.646 -18.893 1.00 44.84 215 ALA A C 1
ATOM 1654 O O . ALA A 1 215 ? 20.437 -20.279 -19.475 1.00 44.84 215 ALA A O 1
ATOM 1655 N N . GLU A 1 216 ? 19.311 -19.850 -17.590 1.00 44.69 216 GLU A N 1
ATOM 1656 C CA . GLU A 1 216 ? 20.184 -20.639 -16.698 1.00 44.69 216 GLU A CA 1
ATOM 1657 C C . GLU A 1 216 ? 19.456 -21.673 -15.807 1.00 44.69 216 GLU A C 1
ATOM 1659 O O . GLU A 1 216 ? 19.956 -22.042 -14.750 1.00 44.69 216 GLU A O 1
ATOM 1664 N N . VAL A 1 217 ? 18.299 -22.209 -16.220 1.00 44.25 217 VAL A N 1
ATOM 1665 C CA . VAL A 1 217 ? 17.700 -23.414 -15.575 1.00 44.25 217 VAL A CA 1
ATOM 1666 C C . VAL A 1 217 ? 17.878 -24.682 -16.436 1.00 44.25 217 VAL A C 1
ATOM 1668 O O . VAL A 1 217 ? 17.314 -25.734 -16.156 1.00 44.25 217 VAL A O 1
ATOM 1671 N N . GLY A 1 218 ? 18.724 -24.621 -17.471 1.00 37.53 218 GLY A N 1
ATOM 1672 C CA . GLY A 1 218 ? 19.047 -25.760 -18.344 1.00 37.53 218 GLY A CA 1
ATOM 1673 C C . GLY A 1 218 ? 20.540 -26.025 -18.559 1.00 37.53 218 GLY A C 1
ATOM 1674 O O . GLY A 1 218 ? 20.884 -26.791 -19.453 1.00 37.53 218 GLY A O 1
ATOM 1675 N N . ALA A 1 219 ? 21.423 -25.388 -17.791 1.00 37.84 219 ALA A N 1
ATOM 1676 C CA . ALA A 1 219 ? 22.866 -25.581 -17.892 1.00 37.84 219 ALA A CA 1
ATOM 1677 C C . ALA A 1 219 ? 23.433 -25.785 -16.489 1.00 37.84 219 ALA A C 1
ATOM 1679 O O . ALA A 1 219 ? 23.977 -24.849 -15.925 1.00 37.84 219 ALA A O 1
ATOM 1680 N N . ASP A 1 220 ? 23.133 -26.948 -15.905 1.00 39.69 220 ASP A N 1
ATOM 1681 C CA . ASP A 1 220 ? 23.977 -27.703 -14.965 1.00 39.69 220 ASP A CA 1
ATOM 1682 C C . ASP A 1 220 ? 23.140 -28.880 -14.412 1.00 39.69 220 ASP A C 1
ATOM 1684 O O . ASP A 1 220 ? 22.556 -28.818 -13.326 1.00 39.69 220 ASP A O 1
ATOM 1688 N N . GLU A 1 221 ? 23.040 -29.940 -15.228 1.00 36.72 221 GLU A N 1
ATOM 1689 C CA . GLU A 1 221 ? 23.146 -31.321 -14.726 1.00 36.72 221 GLU A CA 1
ATOM 1690 C C . GLU A 1 221 ? 24.620 -31.624 -14.424 1.00 36.72 221 GLU A C 1
ATOM 1692 O O . GLU A 1 221 ? 25.478 -31.218 -15.244 1.00 36.72 221 GLU A O 1
#

Solvent-accessible surface area (backbone atoms only — not comparable to full-atom values): 12084 Å² total; per-residue (Å²): 134,78,86,69,84,88,66,62,72,65,58,57,50,49,49,57,76,40,35,77,60,47,58,61,35,47,42,38,62,26,18,50,46,25,20,52,51,36,51,51,36,51,74,78,43,37,76,53,48,56,38,51,65,45,60,55,47,44,49,52,49,22,49,60,76,29,43,66,56,33,53,52,50,51,51,49,53,43,68,63,49,43,65,66,61,61,80,59,70,75,73,76,64,99,58,83,79,58,64,53,70,68,56,44,50,52,49,52,49,51,53,54,52,47,50,45,38,36,68,42,44,40,25,74,73,67,67,46,75,41,78,45,58,63,56,53,65,61,33,50,52,35,47,53,44,25,75,65,41,91,42,71,68,52,20,48,54,25,40,48,49,35,52,48,55,52,45,46,65,46,51,41,55,74,71,67,50,58,57,33,58,38,43,39,52,34,47,26,48,50,10,47,48,44,25,50,52,8,50,53,41,45,54,51,48,32,74,73,73,44,74,76,71,72,89,68,84,82,74,80,132

Radius of gyration: 19.7 Å; Cα contacts (8 Å, |Δi|>4): 204; chains: 1; bounding box: 45×56×60 Å

Mean predicted aligned error: 9.01 Å